Protein AF-A0A3M2KSK2-F1 (afdb_monomer)

Radius of gyration: 17.61 Å; Cα contacts (8 Å, |Δi|>4): 231; chains: 1; bounding box: 41×39×58 Å

Secondary structure (DSSP, 8-state):
-HHHHHHSHHHHHHHHHHHHHHHHHHHHHHHHTT-HHHHHHHHHHHHHHHHHHHHH-TT-HHHHHHHHHHHHHHHHHHHHTT-HHHHHHHHHHHHHHHHHHHHH-TT-HHHHHHHHHHHHHHHHHHHHTT-HHHHHHHHHHHHHHHHHHHHH-TT-THHHHHHHHHHHHHHHHHHTT-

Solvent-accessible surface area (backbone atoms only — not comparable to full-atom values): 8637 Å² total; per-residue (Å²): 102,75,69,53,55,59,66,47,42,60,61,50,35,52,48,26,29,49,46,13,50,52,30,28,54,49,15,56,50,29,45,75,70,67,38,52,70,61,13,50,55,29,17,53,53,9,33,54,25,11,48,56,18,32,77,77,36,78,80,44,43,66,27,28,36,44,28,15,53,19,28,35,51,43,13,54,52,28,45,74,70,66,39,51,73,61,13,47,54,26,26,54,54,13,41,53,26,18,48,58,18,34,76,77,38,78,80,42,45,70,33,33,46,52,33,21,54,36,29,50,54,46,20,53,54,28,47,78,71,67,38,53,70,62,19,52,54,29,41,56,51,20,44,55,29,41,55,52,29,36,73,79,38,73,83,50,78,64,51,59,62,52,45,54,54,44,51,54,53,51,48,61,70,58,59,81,77,122

Mean predicted aligned error: 4.69 Å

Sequence (178 aa):
SYAEALRRAPDYIYAHNNKGNALKSLGDLLAGLSEYEAARRTYEQAIDSCEEALRRAPDYIYAHGNKGNALRRLGDLLAGLSEHQAARSAYEQAIDSFEEALRRAPDYINALYNAALTELKLAGLQLQQGEVSAAGTLLQQAHRRLVQAQRLAPNNQKIPTILEMVEQLLELLGGDAQ

Foldseek 3Di:
DVVVVVVCLVVLLVVLLVQLLVLLVVLVVCVVVVVLVSSLVSLVSSLVSLVVSCVSPVLPLSSLLSNLSSLQSNLVSCVVVVVLVSSLVSLVSSLVSLVSSCVNPVLPLSSLQSSLVSLQSNLVSCVVVVVLVSSLVSLVSSLVSLVSSCVSPVPPPVSVVVNVVSVVSNCVSVVVPD

pLDDT: mean 93.1, std 12.93, range [33.22, 98.94]

Structure (mmCIF, N/CA/C/O backbone):
data_AF-A0A3M2KSK2-F1
#
_entry.id   AF-A0A3M2KSK2-F1
#
loop_
_atom_site.group_PDB
_atom_site.id
_atom_site.type_symbol
_atom_site.label_atom_id
_atom_site.label_alt_id
_atom_site.label_comp_id
_atom_site.label_asym_id
_atom_site.label_entity_id
_atom_site.label_seq_id
_atom_site.pdbx_PDB_ins_code
_atom_site.Cartn_x
_atom_site.Cartn_y
_atom_site.Cartn_z
_atom_site.occupancy
_atom_site.B_iso_or_equiv
_atom_site.auth_seq_id
_atom_site.auth_comp_id
_atom_site.auth_asym_id
_atom_site.auth_atom_id
_atom_site.pdbx_PDB_model_num
ATOM 1 N N . SER A 1 1 ? 17.663 -2.745 -35.040 1.00 54.44 1 SER A N 1
ATOM 2 C CA . SER A 1 1 ? 16.376 -3.005 -35.743 1.00 54.44 1 SER A CA 1
ATOM 3 C C . SER A 1 1 ? 15.189 -2.944 -34.771 1.00 54.44 1 SER A C 1
ATOM 5 O O . SER A 1 1 ? 15.413 -2.932 -33.566 1.00 54.44 1 SER A O 1
ATOM 7 N N . TYR A 1 2 ? 13.934 -2.929 -35.249 1.00 46.91 2 TYR A N 1
ATOM 8 C CA . TYR A 1 2 ? 12.739 -3.034 -34.381 1.00 46.91 2 TYR A CA 1
ATOM 9 C C . TYR A 1 2 ? 12.781 -4.295 -33.491 1.00 46.91 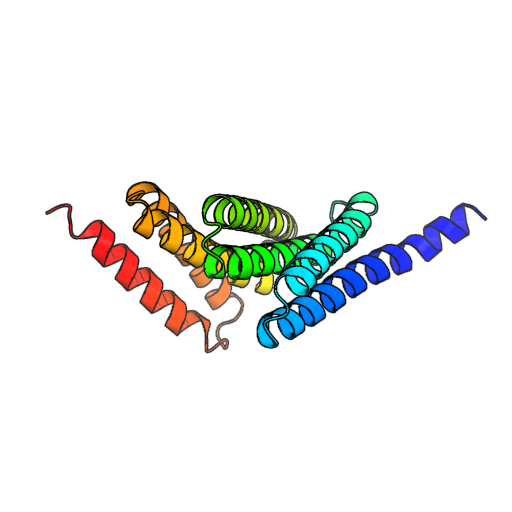2 TYR A C 1
ATOM 11 O O . TYR A 1 2 ? 12.454 -4.241 -32.309 1.00 46.91 2 TYR A O 1
ATOM 19 N N . ALA A 1 3 ? 13.320 -5.398 -34.022 1.00 49.59 3 ALA A N 1
ATOM 20 C CA . ALA A 1 3 ? 13.552 -6.637 -33.280 1.00 49.59 3 ALA A CA 1
ATOM 21 C C . ALA A 1 3 ? 14.627 -6.504 -32.175 1.00 49.59 3 ALA A C 1
ATOM 23 O O . ALA A 1 3 ? 14.504 -7.109 -31.118 1.00 49.59 3 ALA A O 1
ATOM 24 N N . GLU A 1 4 ? 15.654 -5.676 -32.371 1.00 52.75 4 GLU A N 1
ATOM 25 C CA . GLU A 1 4 ? 16.664 -5.345 -31.346 1.00 52.75 4 GLU A CA 1
ATOM 26 C C . GLU A 1 4 ? 16.115 -4.428 -30.244 1.00 52.75 4 GLU A C 1
ATOM 28 O O . GLU A 1 4 ? 16.470 -4.586 -29.078 1.00 52.75 4 GLU A O 1
ATOM 33 N N . ALA A 1 5 ? 15.215 -3.500 -30.592 1.00 54.41 5 ALA A N 1
ATOM 34 C CA . ALA A 1 5 ? 14.515 -2.655 -29.625 1.00 54.41 5 ALA A CA 1
ATOM 35 C C . ALA A 1 5 ? 13.559 -3.479 -28.741 1.00 54.41 5 ALA A C 1
ATOM 37 O O . ALA A 1 5 ? 13.520 -3.278 -27.530 1.00 54.41 5 ALA A O 1
ATOM 38 N N . LEU A 1 6 ? 12.868 -4.468 -29.322 1.00 50.88 6 LEU A N 1
ATOM 39 C CA . LEU A 1 6 ? 12.086 -5.477 -28.592 1.00 50.88 6 LEU A CA 1
ATOM 40 C C . LEU A 1 6 ? 12.959 -6.384 -27.713 1.00 50.88 6 LEU A C 1
ATOM 42 O O . LEU A 1 6 ? 12.529 -6.798 -26.645 1.00 50.88 6 LEU A O 1
ATOM 46 N N . ARG A 1 7 ? 14.206 -6.653 -28.114 1.00 51.94 7 ARG A N 1
ATOM 47 C CA . ARG A 1 7 ? 15.153 -7.469 -27.339 1.00 51.94 7 ARG A CA 1
ATOM 48 C C . ARG A 1 7 ? 15.800 -6.713 -26.167 1.00 51.94 7 ARG A C 1
ATOM 50 O O . ARG A 1 7 ? 16.186 -7.355 -25.200 1.00 51.94 7 ARG A O 1
ATOM 57 N N . ARG A 1 8 ? 15.862 -5.373 -26.223 1.00 56.56 8 ARG A N 1
ATOM 58 C CA . ARG A 1 8 ? 16.178 -4.469 -25.089 1.00 56.56 8 ARG A CA 1
ATOM 59 C C . ARG A 1 8 ? 14.955 -4.103 -24.233 1.00 56.56 8 ARG A C 1
ATOM 61 O O . ARG A 1 8 ? 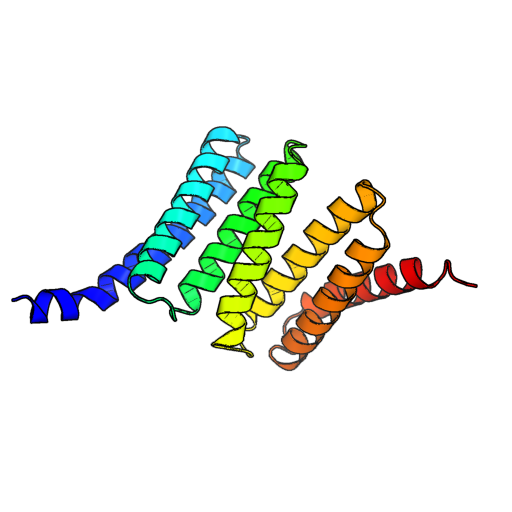15.105 -3.497 -23.176 1.00 56.56 8 ARG A O 1
ATOM 68 N N . ALA A 1 9 ? 13.743 -4.448 -24.669 1.00 55.22 9 ALA A N 1
ATOM 69 C CA . ALA A 1 9 ? 12.513 -4.178 -23.923 1.00 55.22 9 ALA A CA 1
ATOM 70 C C . ALA A 1 9 ? 12.448 -4.844 -22.529 1.00 55.22 9 ALA A C 1
ATOM 72 O O . ALA A 1 9 ? 11.901 -4.205 -21.629 1.00 55.22 9 ALA A O 1
ATOM 73 N N . PRO A 1 10 ? 13.027 -6.044 -22.293 1.00 58.56 10 PRO A N 1
ATOM 74 C CA . PRO A 1 10 ? 13.132 -6.609 -20.949 1.00 58.56 10 PRO A CA 1
ATOM 75 C C . PRO A 1 10 ? 13.917 -5.688 -20.011 1.00 58.56 10 PRO A C 1
ATOM 77 O O . PRO A 1 10 ? 13.411 -5.334 -1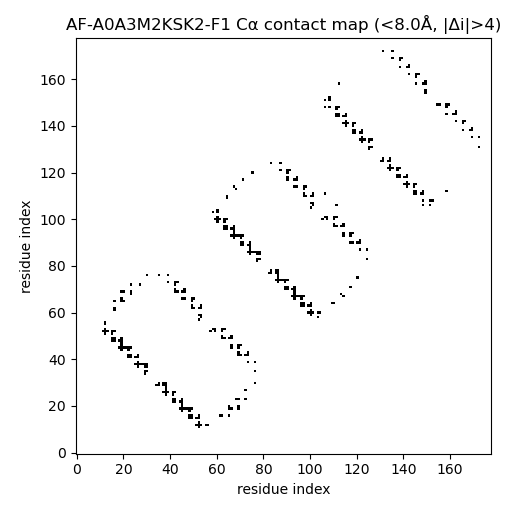8.949 1.00 58.56 10 PRO A O 1
ATOM 80 N N . ASP A 1 11 ? 15.086 -5.195 -20.442 1.00 69.00 11 ASP A N 1
ATOM 81 C CA . ASP A 1 11 ? 15.926 -4.277 -19.655 1.00 69.00 11 ASP A CA 1
ATOM 82 C C . ASP A 1 11 ? 15.174 -2.998 -19.272 1.00 69.00 11 ASP A C 1
ATOM 84 O O . ASP A 1 11 ? 15.361 -2.462 -18.181 1.00 69.00 11 ASP A O 1
ATOM 88 N N . TYR A 1 12 ? 14.274 -2.532 -20.139 1.00 78.12 12 TYR A N 1
ATOM 89 C CA . TYR A 1 12 ? 13.461 -1.344 -19.895 1.00 78.12 12 TYR A CA 1
ATOM 90 C C . TYR A 1 12 ? 12.356 -1.572 -18.849 1.00 78.12 12 TYR A C 1
ATOM 92 O O . TYR A 1 12 ? 12.125 -0.703 -18.007 1.00 78.12 12 TYR A O 1
ATOM 100 N N . ILE A 1 13 ? 11.713 -2.748 -18.848 1.00 87.06 13 ILE A N 1
ATOM 101 C CA . ILE A 1 13 ? 10.737 -3.142 -17.814 1.00 87.06 13 ILE A CA 1
ATOM 102 C C . ILE A 1 13 ? 11.433 -3.227 -16.450 1.00 87.06 13 ILE A C 1
ATOM 104 O O . ILE A 1 13 ? 10.958 -2.648 -15.469 1.00 87.06 13 ILE A O 1
ATOM 108 N N . TYR A 1 14 ? 12.588 -3.902 -16.392 1.00 88.31 14 TYR A N 1
ATOM 109 C CA . TYR A 1 14 ? 13.374 -4.016 -15.163 1.00 88.31 14 TYR A CA 1
ATOM 110 C C . TYR A 1 14 ? 13.870 -2.651 -14.678 1.00 88.31 14 TYR A C 1
ATOM 112 O O . TYR A 1 14 ? 13.788 -2.371 -13.484 1.00 88.31 14 TYR A O 1
ATOM 120 N N . ALA A 1 15 ? 14.331 -1.782 -15.583 1.00 89.00 15 ALA A N 1
ATOM 121 C CA . ALA A 1 15 ? 14.799 -0.442 -15.241 1.00 89.00 15 ALA A CA 1
ATOM 122 C C . ALA A 1 15 ? 13.696 0.407 -14.599 1.00 89.00 15 ALA A C 1
ATOM 124 O O . ALA A 1 15 ? 13.925 1.003 -13.549 1.00 89.00 15 ALA A O 1
ATOM 125 N N . HIS A 1 16 ? 12.495 0.422 -15.180 1.00 91.12 16 HIS A N 1
ATOM 126 C CA . HIS A 1 16 ? 11.355 1.161 -14.631 1.00 91.12 16 HIS A CA 1
ATOM 127 C C . HIS A 1 16 ? 10.881 0.610 -13.289 1.00 91.12 16 HIS A C 1
ATOM 129 O O . HIS A 1 16 ? 10.678 1.371 -12.345 1.00 91.12 16 HIS A O 1
ATOM 135 N N . ASN A 1 17 ? 10.804 -0.713 -13.155 1.00 92.19 17 ASN A N 1
ATOM 136 C CA . ASN A 1 17 ? 10.483 -1.354 -11.883 1.00 92.19 17 ASN A CA 1
ATOM 137 C C . ASN A 1 17 ? 11.524 -1.044 -10.790 1.00 92.19 17 ASN A C 1
ATOM 139 O O . ASN A 1 17 ? 11.172 -0.721 -9.655 1.00 92.19 17 ASN A O 1
ATOM 143 N N . ASN A 1 18 ? 12.812 -1.113 -11.131 1.00 93.81 18 ASN A N 1
ATOM 144 C CA . ASN A 1 18 ? 13.899 -0.823 -10.197 1.00 93.81 18 ASN A CA 1
ATOM 145 C C . ASN A 1 18 ? 13.934 0.662 -9.826 1.00 93.81 18 ASN A C 1
ATOM 147 O O . ASN A 1 18 ? 14.135 0.992 -8.658 1.00 93.81 18 ASN A O 1
ATOM 151 N N . LYS A 1 19 ? 13.669 1.550 -10.791 1.00 94.81 19 LYS A N 1
ATOM 152 C CA . LYS A 1 19 ? 13.484 2.984 -10.558 1.00 94.81 19 LYS A CA 1
ATOM 153 C C . LYS A 1 19 ? 12.321 3.233 -9.600 1.00 94.81 19 LYS A C 1
ATOM 155 O O . LYS A 1 19 ? 12.498 3.979 -8.645 1.00 94.81 19 LYS A O 1
ATOM 160 N N . GLY A 1 20 ? 11.180 2.572 -9.798 1.00 96.12 20 GLY A N 1
ATOM 161 C CA . GLY A 1 20 ? 10.035 2.649 -8.889 1.00 96.12 20 GLY A CA 1
ATOM 162 C C . GLY A 1 20 ? 10.404 2.261 -7.456 1.00 96.12 20 GLY A C 1
ATOM 163 O O . GLY A 1 20 ? 10.151 3.015 -6.519 1.00 96.12 20 GLY A O 1
ATOM 164 N N . ASN A 1 21 ? 11.096 1.135 -7.269 1.00 96.50 21 ASN A N 1
ATOM 165 C CA . ASN A 1 21 ? 11.535 0.710 -5.937 1.00 96.50 21 ASN A CA 1
ATOM 166 C C . ASN A 1 21 ? 12.551 1.682 -5.300 1.00 96.50 21 ASN A C 1
ATOM 168 O O . ASN A 1 21 ? 12.465 1.968 -4.104 1.00 96.50 21 ASN A O 1
ATOM 172 N N . ALA A 1 22 ? 13.494 2.211 -6.086 1.00 97.69 22 ALA A N 1
ATOM 173 C CA . ALA A 1 22 ? 14.468 3.197 -5.619 1.00 97.69 22 ALA A CA 1
ATOM 174 C C . ALA A 1 22 ? 13.796 4.514 -5.205 1.00 97.69 22 ALA A C 1
ATOM 176 O O . ALA A 1 22 ? 14.086 5.033 -4.128 1.00 97.69 22 ALA 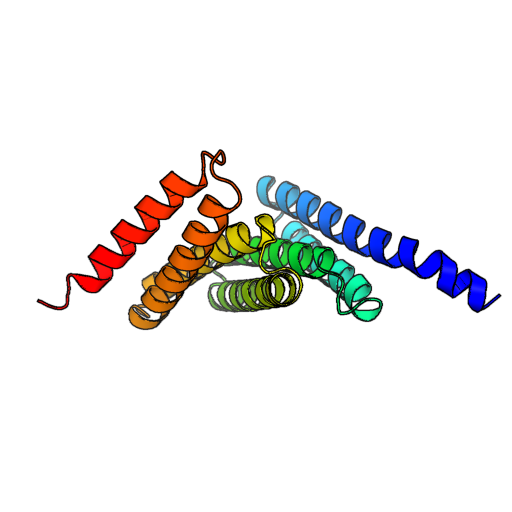A O 1
ATOM 177 N N . LEU A 1 23 ? 12.854 5.012 -6.012 1.00 98.44 23 LEU A N 1
ATOM 178 C CA . LEU A 1 23 ? 12.061 6.199 -5.701 1.00 98.44 23 LEU A CA 1
ATOM 179 C C . LEU A 1 23 ? 11.228 5.993 -4.438 1.00 98.44 23 LEU A C 1
ATOM 181 O O . LEU A 1 23 ? 11.262 6.839 -3.557 1.00 98.44 23 LEU A O 1
ATOM 185 N N . LYS A 1 24 ? 10.569 4.842 -4.272 1.00 98.50 24 LYS A N 1
ATOM 186 C CA . LYS A 1 24 ? 9.850 4.531 -3.027 1.00 98.50 24 LYS A CA 1
ATOM 187 C C . LYS A 1 24 ? 10.777 4.616 -1.811 1.00 98.50 24 LYS A C 1
ATOM 189 O O . LYS A 1 24 ? 10.404 5.211 -0.809 1.00 98.50 24 LYS A O 1
ATOM 194 N N . SER A 1 25 ? 11.992 4.070 -1.892 1.00 98.56 25 SER A N 1
ATOM 195 C CA . SER A 1 25 ? 12.966 4.164 -0.791 1.00 98.56 25 SER A CA 1
ATOM 196 C C . SER A 1 25 ? 13.457 5.599 -0.544 1.00 98.56 25 SER A C 1
ATOM 198 O O . SER A 1 25 ? 13.702 5.969 0.601 1.00 98.56 25 SER A O 1
ATOM 200 N N . LEU A 1 26 ? 13.581 6.421 -1.590 1.00 98.62 26 LEU A N 1
ATOM 201 C CA . LEU A 1 26 ? 13.869 7.851 -1.448 1.00 98.62 26 LEU A CA 1
ATOM 202 C C . LEU A 1 26 ? 12.695 8.597 -0.795 1.00 98.62 26 LEU A C 1
ATOM 204 O O . LEU A 1 26 ? 12.919 9.438 0.068 1.00 98.62 26 LEU A O 1
ATOM 208 N N . GLY A 1 27 ? 11.456 8.258 -1.153 1.00 98.56 27 GLY A N 1
ATOM 209 C CA . GLY A 1 27 ? 10.252 8.777 -0.508 1.00 98.56 27 GLY A CA 1
ATOM 210 C C . GLY A 1 27 ? 10.200 8.427 0.981 1.00 98.56 27 GLY A C 1
ATOM 211 O O . GLY A 1 27 ? 9.932 9.310 1.792 1.00 98.56 27 GLY A O 1
ATOM 212 N N . ASP A 1 28 ? 10.547 7.184 1.346 1.00 98.56 28 ASP A N 1
ATOM 213 C CA . ASP A 1 28 ? 10.654 6.741 2.747 1.00 98.56 28 ASP A CA 1
ATOM 214 C C . ASP A 1 28 ? 11.667 7.616 3.519 1.00 98.56 28 ASP A C 1
ATOM 216 O O . ASP A 1 28 ? 11.390 8.057 4.637 1.00 98.56 28 ASP A O 1
ATOM 220 N N . LEU A 1 29 ? 12.825 7.911 2.911 1.00 98.69 29 LEU A N 1
ATOM 221 C CA . LEU A 1 29 ? 13.852 8.777 3.499 1.00 98.69 29 LEU A CA 1
ATOM 222 C C . LEU A 1 29 ? 13.361 10.222 3.666 1.00 98.69 29 LEU A C 1
ATOM 224 O O . LEU A 1 29 ? 13.517 10.796 4.741 1.00 98.69 29 LEU A O 1
ATOM 228 N N . LEU A 1 30 ? 12.758 10.802 2.626 1.00 98.75 30 LEU A N 1
ATOM 229 C CA . LEU A 1 30 ? 12.234 12.172 2.654 1.00 98.75 30 LEU A CA 1
ATOM 230 C C . LEU A 1 30 ? 11.129 12.327 3.704 1.00 98.75 30 LEU A C 1
ATOM 232 O O . LEU A 1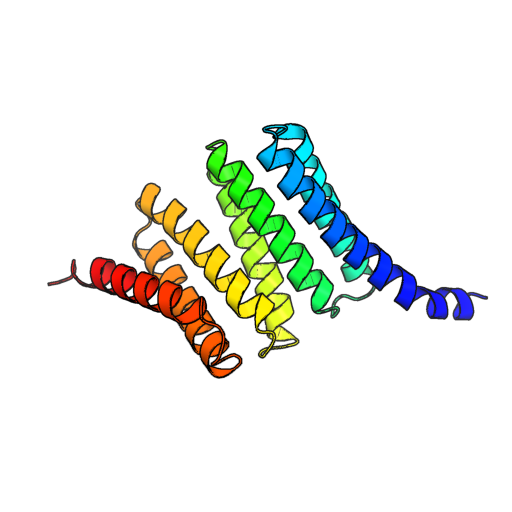 30 ? 11.133 13.298 4.456 1.00 98.75 30 LEU A O 1
ATOM 236 N N . ALA A 1 31 ? 10.232 11.344 3.820 1.00 98.19 31 ALA A N 1
ATOM 237 C CA . ALA A 1 31 ? 9.210 11.328 4.861 1.00 98.19 31 ALA A CA 1
ATOM 238 C C . ALA A 1 31 ? 9.837 11.297 6.264 1.00 98.19 31 ALA A C 1
ATOM 240 O O . ALA A 1 31 ? 9.407 12.039 7.143 1.00 98.19 31 ALA A O 1
ATOM 241 N N . GLY A 1 32 ? 10.893 10.498 6.466 1.00 98.25 32 GLY A N 1
ATOM 242 C CA . GLY A 1 32 ? 11.650 10.467 7.722 1.00 98.25 32 GLY A CA 1
ATOM 243 C C . GLY A 1 32 ? 12.362 11.785 8.055 1.00 98.25 32 GLY A C 1
ATOM 244 O O . GLY A 1 32 ? 12.543 12.104 9.227 1.00 98.25 32 GLY A O 1
ATOM 245 N N . LEU A 1 33 ? 12.718 12.575 7.039 1.00 98.44 33 LEU A N 1
ATOM 246 C CA . LEU A 1 33 ? 13.282 13.922 7.180 1.00 98.44 33 LEU A CA 1
ATOM 247 C C . LEU A 1 33 ? 12.215 15.019 7.325 1.00 98.44 33 LEU A C 1
ATOM 249 O O . LEU A 1 33 ? 12.561 16.193 7.392 1.00 98.44 33 LEU A O 1
ATOM 253 N N . SER A 1 34 ? 10.931 14.657 7.402 1.00 98.06 34 SER A N 1
ATOM 254 C CA . SER A 1 34 ? 9.796 15.595 7.416 1.00 98.06 34 SER A CA 1
ATOM 255 C C . SER A 1 34 ? 9.644 16.449 6.147 1.00 98.06 34 SER A C 1
ATOM 257 O O . SER A 1 34 ? 8.909 17.433 6.138 1.00 98.06 34 SER A O 1
ATOM 259 N N . GLU A 1 35 ? 10.273 16.045 5.041 1.00 98.50 35 GLU A N 1
ATOM 260 C CA . GLU A 1 35 ? 10.155 16.677 3.722 1.00 98.50 35 GLU A CA 1
ATOM 261 C C . GLU A 1 35 ? 8.905 16.148 2.998 1.00 98.50 35 GLU A C 1
ATOM 263 O O . GLU A 1 35 ? 8.981 15.480 1.963 1.00 98.50 35 GLU A O 1
ATOM 268 N N . TYR A 1 36 ? 7.726 16.373 3.585 1.00 98.31 36 TYR A N 1
ATOM 269 C CA . TYR A 1 36 ? 6.501 15.650 3.226 1.00 98.31 36 TYR A CA 1
ATOM 270 C C . TYR A 1 36 ? 6.020 15.894 1.791 1.00 98.31 36 TYR A C 1
ATOM 272 O O . TYR A 1 36 ? 5.610 14.948 1.118 1.00 98.31 36 TYR A O 1
ATOM 280 N N . GLU A 1 37 ? 6.111 17.124 1.280 1.00 98.31 37 GLU A N 1
ATOM 281 C CA . GLU A 1 37 ? 5.749 17.407 -0.116 1.00 98.31 37 GLU A CA 1
ATOM 282 C C . GLU A 1 37 ? 6.685 16.699 -1.102 1.00 98.31 37 GLU A C 1
ATOM 284 O O . GLU A 1 37 ? 6.240 16.146 -2.112 1.00 98.31 37 GLU A O 1
ATOM 289 N N . ALA A 1 38 ? 7.988 16.691 -0.805 1.00 98.50 38 ALA A N 1
ATOM 290 C CA . ALA A 1 38 ? 8.974 15.994 -1.617 1.00 98.50 38 ALA A CA 1
ATOM 291 C C . ALA A 1 38 ? 8.751 14.477 -1.555 1.00 98.50 38 ALA A C 1
ATOM 293 O O . ALA A 1 38 ? 8.794 13.809 -2.589 1.00 98.50 38 ALA A O 1
ATOM 294 N N . ALA A 1 39 ? 8.449 13.938 -0.371 1.00 98.75 39 ALA A N 1
ATOM 295 C CA . ALA A 1 39 ? 8.122 12.531 -0.180 1.00 98.75 39 ALA A CA 1
ATOM 296 C C . ALA A 1 39 ? 6.888 12.124 -0.998 1.00 98.75 39 ALA A C 1
ATOM 298 O O . ALA A 1 39 ? 6.956 11.157 -1.755 1.00 98.75 39 ALA A O 1
ATOM 299 N N . ARG A 1 40 ? 5.800 12.906 -0.924 1.00 98.75 40 ARG A N 1
ATOM 300 C CA . ARG A 1 40 ? 4.569 12.693 -1.701 1.00 98.75 40 ARG A CA 1
ATOM 301 C C . ARG A 1 40 ? 4.856 12.612 -3.199 1.00 98.75 40 ARG A C 1
ATOM 303 O O . ARG A 1 40 ? 4.556 11.592 -3.815 1.00 98.75 40 ARG A O 1
ATOM 310 N N . ARG A 1 41 ? 5.521 13.632 -3.757 1.00 98.75 41 ARG A N 1
ATOM 311 C CA . ARG A 1 41 ? 5.904 13.661 -5.182 1.00 98.75 41 ARG A CA 1
ATOM 312 C C . ARG A 1 41 ? 6.786 12.472 -5.561 1.00 98.75 41 ARG A C 1
ATOM 314 O O . ARG A 1 41 ? 6.654 11.915 -6.645 1.00 98.75 41 ARG A O 1
ATOM 321 N N . THR A 1 42 ? 7.684 12.063 -4.669 1.00 98.69 42 THR A N 1
ATOM 322 C CA . THR A 1 42 ? 8.592 10.939 -4.925 1.00 98.69 42 THR A CA 1
ATOM 323 C C . THR A 1 42 ? 7.846 9.600 -4.940 1.00 98.69 42 THR A C 1
ATOM 325 O O . THR A 1 42 ? 8.142 8.747 -5.779 1.00 98.69 42 THR A O 1
ATOM 328 N N . TYR A 1 43 ? 6.847 9.406 -4.072 1.00 98.88 43 TYR A N 1
ATOM 329 C CA . TYR A 1 43 ? 5.979 8.228 -4.138 1.00 98.88 43 TYR A CA 1
ATOM 330 C C . TYR A 1 43 ? 5.122 8.211 -5.408 1.00 98.88 43 TYR A C 1
ATOM 332 O O . TYR A 1 43 ? 5.019 7.164 -6.041 1.00 98.88 43 TYR A O 1
ATOM 340 N N . GLU A 1 44 ? 4.572 9.352 -5.827 1.00 98.81 44 GLU A N 1
ATOM 341 C CA . GLU A 1 44 ? 3.834 9.479 -7.095 1.00 98.81 44 GLU A CA 1
ATOM 342 C C . GLU A 1 44 ? 4.724 9.087 -8.292 1.00 98.81 44 GLU A C 1
ATOM 344 O O . GLU A 1 44 ? 4.358 8.228 -9.090 1.00 98.81 44 GLU A O 1
ATOM 349 N N . GLN A 1 45 ? 5.971 9.569 -8.343 1.00 98.69 45 GLN A N 1
ATOM 350 C CA . GLN A 1 45 ? 6.939 9.161 -9.372 1.00 98.69 45 GLN A CA 1
ATOM 351 C C . GLN A 1 45 ? 7.299 7.664 -9.320 1.00 98.69 45 GLN A C 1
ATOM 353 O O . GLN A 1 45 ? 7.609 7.051 -10.352 1.00 98.69 45 GLN A O 1
ATOM 358 N N . ALA A 1 46 ? 7.313 7.063 -8.124 1.00 98.69 46 ALA A N 1
ATOM 359 C CA . ALA A 1 46 ? 7.532 5.629 -7.961 1.00 98.69 46 ALA A CA 1
ATOM 360 C C . ALA A 1 46 ? 6.379 4.820 -8.572 1.00 98.69 46 ALA A C 1
ATOM 362 O O . ALA A 1 46 ? 6.627 3.819 -9.252 1.00 98.69 46 ALA A O 1
ATOM 363 N N . ILE A 1 47 ? 5.142 5.283 -8.365 1.00 98.75 47 ILE A N 1
ATOM 364 C CA . ILE A 1 47 ? 3.923 4.709 -8.941 1.00 98.75 47 ILE A CA 1
ATOM 365 C C . ILE A 1 47 ? 3.976 4.815 -10.466 1.00 98.75 47 ILE A C 1
ATOM 367 O O . ILE A 1 47 ? 3.902 3.781 -11.129 1.00 98.75 47 ILE A O 1
ATOM 371 N N . ASP A 1 48 ? 4.240 6.004 -11.015 1.00 98.44 48 ASP A N 1
ATOM 372 C CA . ASP A 1 48 ? 4.354 6.232 -12.464 1.00 98.44 48 ASP A CA 1
ATOM 373 C C . ASP A 1 48 ? 5.393 5.313 -13.119 1.00 98.44 48 ASP A C 1
ATOM 375 O O . ASP A 1 48 ? 5.174 4.756 -14.197 1.00 98.44 48 ASP A O 1
ATOM 379 N N . SER A 1 49 ? 6.534 5.112 -12.451 1.00 97.50 49 SER A N 1
ATOM 380 C CA . SER A 1 49 ? 7.588 4.222 -12.946 1.00 97.50 49 SER A CA 1
ATOM 381 C C . SER A 1 49 ? 7.128 2.759 -12.961 1.00 97.50 49 SER A C 1
ATOM 383 O O . SER A 1 49 ? 7.400 2.034 -13.916 1.00 97.50 49 SER A O 1
ATOM 385 N N . CYS A 1 50 ? 6.389 2.307 -11.943 1.00 97.62 50 CYS A N 1
ATOM 386 C CA . CYS A 1 50 ? 5.810 0.961 -11.956 1.00 97.62 50 CYS A CA 1
ATOM 387 C C . CYS A 1 50 ? 4.733 0.823 -13.043 1.00 97.62 50 CYS A C 1
ATOM 389 O O . CYS A 1 50 ? 4.661 -0.210 -13.705 1.00 97.62 50 CYS A O 1
ATOM 391 N N . GLU A 1 51 ? 3.934 1.861 -13.282 1.00 97.81 51 GLU A N 1
ATOM 392 C CA . GLU A 1 51 ? 2.935 1.865 -14.350 1.00 97.81 51 GLU A CA 1
ATOM 393 C C . GLU A 1 51 ? 3.545 1.838 -15.749 1.00 97.81 51 GLU A C 1
ATOM 395 O O . GLU A 1 51 ? 3.015 1.151 -16.617 1.00 97.81 51 GLU A O 1
ATOM 400 N N . GLU A 1 52 ? 4.675 2.510 -15.983 1.00 95.94 52 GLU A N 1
ATOM 401 C CA . GLU A 1 52 ? 5.425 2.360 -17.235 1.00 95.94 52 GLU A CA 1
ATOM 402 C C . GLU A 1 52 ? 5.888 0.913 -17.447 1.00 95.94 52 GLU A C 1
ATOM 404 O O . GLU A 1 52 ? 5.759 0.374 -18.549 1.00 95.94 52 GLU A O 1
ATOM 409 N N . ALA A 1 53 ? 6.375 0.248 -16.393 1.00 94.56 53 ALA A N 1
ATOM 410 C CA . ALA A 1 53 ? 6.727 -1.169 -16.471 1.00 94.56 53 ALA A CA 1
ATOM 411 C C . ALA A 1 53 ? 5.499 -2.031 -16.824 1.00 94.56 53 ALA A C 1
ATOM 413 O O . ALA A 1 53 ? 5.580 -2.879 -17.715 1.00 94.56 53 ALA A O 1
ATOM 414 N N . LEU A 1 54 ? 4.350 -1.768 -16.194 1.00 95.44 54 LEU A N 1
ATOM 415 C CA . LEU A 1 54 ? 3.098 -2.499 -16.422 1.00 95.44 54 LEU A CA 1
ATOM 416 C C . LEU A 1 54 ? 2.456 -2.204 -17.785 1.00 95.44 54 LEU A C 1
ATOM 418 O O . LEU A 1 54 ? 1.890 -3.106 -18.391 1.00 95.44 54 LEU A O 1
ATOM 422 N N . ARG A 1 55 ? 2.597 -0.991 -18.333 1.00 95.06 55 ARG A N 1
ATOM 423 C CA . ARG A 1 55 ? 2.167 -0.666 -19.707 1.00 95.06 55 ARG A CA 1
ATOM 424 C C . ARG A 1 55 ? 2.858 -1.550 -20.745 1.00 95.06 55 ARG A C 1
ATOM 426 O O . ARG A 1 55 ? 2.285 -1.832 -21.793 1.00 95.06 55 ARG A O 1
ATOM 433 N N . ARG A 1 56 ? 4.101 -1.960 -20.478 1.00 91.19 56 ARG A N 1
ATOM 434 C CA . ARG A 1 56 ? 4.899 -2.810 -21.377 1.00 91.19 56 ARG A CA 1
ATOM 435 C C . ARG A 1 56 ? 4.752 -4.293 -21.074 1.00 91.19 56 ARG A C 1
ATOM 437 O O . ARG A 1 56 ? 4.766 -5.096 -22.001 1.00 91.19 56 ARG A O 1
ATOM 444 N N . ALA A 1 57 ? 4.616 -4.642 -19.801 1.00 92.81 57 ALA A N 1
ATOM 445 C CA . ALA A 1 57 ? 4.394 -6.002 -19.341 1.00 92.81 57 ALA A CA 1
ATOM 446 C C . ALA A 1 57 ? 3.287 -6.016 -18.273 1.00 92.81 57 ALA A C 1
ATOM 448 O O . ALA A 1 57 ? 3.591 -5.994 -17.078 1.00 92.81 57 ALA A O 1
ATOM 449 N N . PRO A 1 58 ? 2.007 -6.081 -18.691 1.00 94.62 58 PRO A N 1
ATOM 450 C CA . PRO A 1 58 ? 0.862 -6.048 -17.775 1.00 94.62 58 PRO A CA 1
ATOM 451 C C . PRO A 1 58 ? 0.865 -7.175 -16.742 1.00 94.62 58 PRO A C 1
ATOM 453 O O . PRO A 1 58 ? 0.292 -7.034 -15.662 1.00 94.62 58 PRO A O 1
ATOM 456 N N . ASP A 1 59 ? 1.548 -8.279 -17.054 1.00 93.75 59 ASP A N 1
ATOM 457 C CA . ASP A 1 59 ? 1.650 -9.450 -16.188 1.00 93.75 59 ASP A CA 1
ATOM 458 C C . ASP A 1 59 ? 2.917 -9.489 -15.330 1.00 93.75 59 ASP A C 1
ATOM 460 O O . ASP A 1 59 ? 3.211 -10.495 -14.682 1.00 93.75 59 ASP A O 1
ATOM 464 N N . TYR A 1 60 ? 3.679 -8.395 -15.287 1.00 95.44 60 TYR A N 1
ATOM 465 C CA . TYR A 1 60 ? 4.911 -8.347 -14.518 1.00 95.44 60 TYR A CA 1
ATOM 466 C C . TYR A 1 60 ? 4.642 -8.218 -13.009 1.00 95.44 60 TYR A C 1
ATOM 468 O O . TYR A 1 60 ? 4.475 -7.128 -12.461 1.00 95.44 60 TYR A O 1
ATOM 476 N N . ILE A 1 61 ? 4.639 -9.371 -12.333 1.00 96.56 61 ILE A N 1
ATOM 477 C CA . ILE A 1 61 ? 4.310 -9.553 -10.906 1.00 96.56 61 ILE A CA 1
ATOM 478 C C . ILE A 1 61 ? 5.048 -8.564 -9.990 1.00 96.56 61 ILE A C 1
ATOM 480 O O . ILE A 1 61 ? 4.448 -7.979 -9.087 1.00 96.56 61 ILE A O 1
ATOM 484 N N . TYR A 1 62 ? 6.348 -8.345 -10.216 1.00 96.31 62 TYR A N 1
ATOM 485 C CA . TYR A 1 62 ? 7.148 -7.475 -9.352 1.00 96.31 62 TYR A CA 1
ATOM 486 C C . TYR A 1 62 ? 6.762 -5.997 -9.467 1.00 96.31 62 TYR A C 1
ATOM 488 O O . TYR A 1 62 ? 6.809 -5.299 -8.456 1.00 96.31 62 TYR A O 1
ATOM 496 N N . ALA A 1 63 ? 6.333 -5.528 -10.645 1.00 96.88 63 ALA A N 1
ATOM 497 C CA . ALA A 1 63 ? 5.880 -4.147 -10.805 1.00 96.88 63 ALA A CA 1
ATOM 498 C C . ALA A 1 63 ? 4.535 -3.904 -10.115 1.00 96.88 63 ALA A C 1
ATOM 500 O O . ALA A 1 63 ? 4.377 -2.869 -9.475 1.00 96.88 63 ALA A O 1
ATOM 501 N N . HIS A 1 64 ? 3.615 -4.874 -10.143 1.00 98.44 64 HIS A N 1
ATOM 502 C CA . HIS A 1 64 ? 2.386 -4.828 -9.339 1.00 98.44 64 HIS A CA 1
ATOM 503 C C . HIS A 1 64 ? 2.694 -4.749 -7.837 1.00 98.44 64 HIS A C 1
ATOM 505 O O . HIS A 1 64 ? 2.213 -3.854 -7.144 1.00 98.44 64 HIS A O 1
ATOM 511 N N . GLY A 1 65 ? 3.586 -5.613 -7.337 1.00 98.00 65 GLY A N 1
ATOM 512 C CA . GLY A 1 65 ? 4.003 -5.583 -5.930 1.00 98.00 65 GLY A CA 1
ATOM 513 C C . GLY A 1 65 ? 4.722 -4.287 -5.525 1.00 98.00 65 GLY A C 1
ATOM 514 O O . GLY A 1 65 ? 4.495 -3.761 -4.436 1.00 98.00 65 GLY A O 1
ATOM 515 N N . ASN A 1 66 ? 5.575 -3.737 -6.393 1.00 98.31 66 ASN A N 1
ATOM 516 C CA . ASN A 1 66 ? 6.270 -2.476 -6.132 1.00 98.31 66 ASN A CA 1
ATOM 517 C C . ASN A 1 66 ? 5.331 -1.265 -6.207 1.00 98.31 66 ASN A C 1
ATOM 519 O O . ASN A 1 66 ? 5.444 -0.380 -5.357 1.00 98.31 66 ASN A O 1
ATOM 523 N N . LYS A 1 67 ? 4.367 -1.2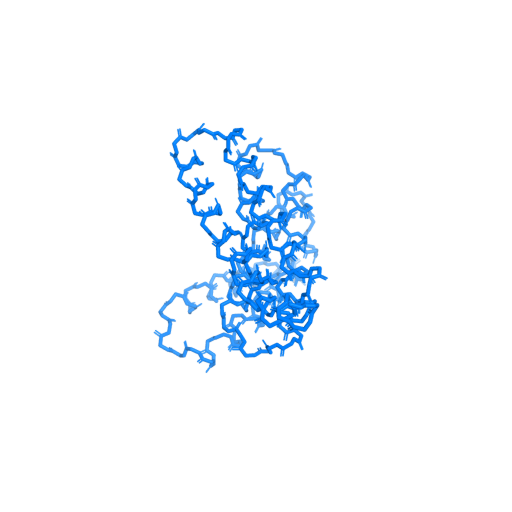65 -7.138 1.00 98.81 67 LYS A N 1
ATOM 524 C CA . LYS A 1 67 ? 3.290 -0.268 -7.199 1.00 98.81 67 LYS A CA 1
ATOM 525 C C . LYS A 1 67 ? 2.477 -0.277 -5.904 1.00 98.81 67 LYS A C 1
ATOM 527 O O . LYS A 1 67 ? 2.326 0.771 -5.282 1.00 98.81 67 LYS A O 1
ATOM 532 N N . GLY A 1 68 ? 2.049 -1.457 -5.446 1.00 98.81 68 GLY A N 1
ATOM 533 C CA . GLY A 1 68 ? 1.325 -1.614 -4.180 1.00 98.81 68 GLY A CA 1
ATOM 534 C C . GLY A 1 68 ? 2.119 -1.103 -2.976 1.00 98.81 68 GLY A C 1
ATOM 535 O O . GLY A 1 68 ? 1.587 -0.392 -2.127 1.00 98.81 68 GLY A O 1
ATOM 536 N N . ASN A 1 69 ? 3.426 -1.378 -2.925 1.00 98.81 69 ASN A N 1
ATOM 537 C CA . ASN A 1 69 ? 4.293 -0.853 -1.868 1.00 98.81 69 ASN A CA 1
ATOM 538 C C . ASN A 1 69 ? 4.400 0.678 -1.889 1.00 98.81 69 ASN A C 1
ATOM 540 O O . ASN A 1 69 ? 4.337 1.296 -0.827 1.00 98.81 69 ASN A O 1
ATOM 544 N N . ALA A 1 70 ? 4.563 1.290 -3.066 1.00 98.81 70 ALA A N 1
ATOM 545 C CA . ALA A 1 70 ? 4.629 2.744 -3.205 1.00 98.81 70 ALA A CA 1
ATOM 546 C C . ALA A 1 70 ? 3.303 3.417 -2.811 1.00 98.81 70 ALA A C 1
ATOM 548 O O . ALA A 1 70 ? 3.312 4.373 -2.038 1.00 98.81 70 ALA A O 1
ATOM 549 N N . LEU A 1 71 ? 2.169 2.867 -3.253 1.00 98.94 71 LEU A N 1
ATOM 550 C CA . LEU A 1 71 ? 0.831 3.334 -2.880 1.00 98.94 71 LEU A CA 1
ATOM 551 C C . LEU A 1 71 ? 0.569 3.206 -1.376 1.00 98.94 71 LEU A C 1
ATOM 553 O O . LEU A 1 71 ? 0.084 4.150 -0.761 1.00 98.94 71 LEU A O 1
ATOM 557 N N . ARG A 1 72 ? 0.955 2.086 -0.749 1.00 98.88 72 ARG A N 1
ATOM 558 C CA . ARG A 1 72 ? 0.830 1.914 0.707 1.00 98.88 72 ARG A CA 1
ATOM 559 C C . ARG A 1 72 ? 1.638 2.970 1.463 1.00 98.88 72 ARG A C 1
ATOM 561 O O . ARG A 1 72 ? 1.156 3.503 2.455 1.00 98.88 72 ARG A O 1
ATOM 568 N N . ARG A 1 73 ? 2.851 3.293 1.002 1.00 98.81 73 ARG A N 1
ATOM 569 C CA . ARG A 1 73 ? 3.683 4.345 1.611 1.00 98.81 73 ARG A CA 1
ATOM 570 C C . ARG A 1 73 ? 3.118 5.745 1.419 1.00 98.81 73 ARG A C 1
ATOM 572 O O . ARG A 1 73 ? 3.152 6.538 2.356 1.00 98.81 73 ARG A O 1
ATOM 579 N N . LEU A 1 74 ? 2.555 6.024 0.248 1.00 98.88 74 LEU A N 1
ATOM 580 C CA . LEU A 1 74 ? 1.804 7.251 0.014 1.00 98.88 74 LEU A CA 1
ATOM 581 C C . LEU A 1 74 ? 0.594 7.338 0.958 1.00 98.88 74 LEU A C 1
ATOM 583 O O . LEU A 1 74 ? 0.386 8.373 1.580 1.00 98.88 74 LEU A O 1
ATOM 587 N N . GLY A 1 75 ? -0.149 6.243 1.136 1.00 98.81 75 GLY A N 1
ATOM 588 C CA . GLY A 1 75 ? -1.249 6.157 2.097 1.00 98.81 75 GLY A CA 1
ATOM 589 C C . GLY A 1 75 ? -0.806 6.383 3.546 1.00 98.81 75 GLY A C 1
ATOM 590 O O . GLY A 1 75 ? -1.445 7.162 4.251 1.00 98.81 75 GLY A O 1
ATOM 591 N N . ASP A 1 76 ? 0.314 5.780 3.970 1.00 98.75 76 ASP A N 1
ATOM 592 C CA . ASP A 1 76 ? 0.911 5.986 5.302 1.00 98.75 76 ASP A CA 1
ATOM 593 C C . ASP A 1 76 ? 1.218 7.482 5.532 1.00 98.75 76 ASP A C 1
ATOM 595 O O . ASP A 1 76 ? 0.871 8.036 6.577 1.00 98.75 76 ASP A O 1
ATOM 599 N N . LEU A 1 77 ? 1.835 8.143 4.542 1.00 98.75 77 LEU A N 1
ATOM 600 C CA . LEU A 1 77 ? 2.154 9.573 4.586 1.00 98.75 77 LEU A CA 1
ATOM 601 C C . LEU A 1 77 ? 0.886 10.431 4.682 1.00 98.75 77 LEU A C 1
ATOM 603 O O . LEU A 1 77 ? 0.779 11.272 5.571 1.00 98.75 77 LEU A O 1
ATOM 607 N N . LEU A 1 78 ? -0.083 10.205 3.793 1.00 98.75 78 LEU A N 1
ATOM 608 C CA . LEU A 1 78 ? -1.335 10.965 3.742 1.00 98.75 78 LEU A CA 1
ATOM 609 C C . LEU A 1 78 ? -2.151 10.800 5.029 1.00 98.75 78 LEU A C 1
ATOM 611 O O . LEU A 1 78 ? -2.708 11.772 5.533 1.00 98.75 78 LEU A O 1
ATOM 615 N N . ALA A 1 79 ? -2.178 9.594 5.603 1.00 98.31 79 ALA A N 1
ATOM 616 C CA . ALA A 1 79 ? -2.825 9.347 6.887 1.00 98.31 79 ALA A CA 1
ATOM 617 C C . ALA A 1 79 ? -2.153 10.143 8.017 1.00 98.31 79 ALA A C 1
ATOM 619 O O . ALA A 1 79 ? -2.851 10.740 8.834 1.00 98.31 79 ALA A O 1
ATOM 620 N N . GLY A 1 80 ? -0.815 10.203 8.038 1.00 97.94 80 GLY A N 1
ATOM 621 C CA . GLY A 1 80 ? -0.057 11.018 8.995 1.00 97.94 80 GLY A CA 1
ATOM 622 C C . GLY A 1 80 ? -0.304 12.524 8.853 1.00 97.94 80 GLY A C 1
ATOM 623 O O . GLY A 1 80 ? -0.284 13.246 9.846 1.00 97.94 80 GLY A O 1
ATOM 624 N N . LEU A 1 81 ? -0.610 12.990 7.640 1.00 98.00 81 LEU A N 1
ATOM 625 C CA . LEU A 1 81 ? -1.007 14.372 7.347 1.00 98.00 81 LEU A CA 1
ATOM 626 C C . LEU A 1 81 ? -2.506 14.641 7.565 1.00 98.00 81 LEU A C 1
ATOM 628 O O . LEU A 1 81 ? -2.983 15.733 7.270 1.00 98.00 81 LEU A O 1
ATOM 632 N N . SER A 1 82 ? -3.260 13.669 8.091 1.00 97.75 82 SER A N 1
ATOM 633 C CA . SER A 1 82 ? -4.721 13.744 8.264 1.00 97.75 82 SER A CA 1
ATOM 634 C C . SER A 1 82 ? -5.513 13.923 6.954 1.00 97.75 82 SER A C 1
ATOM 636 O O . SER A 1 82 ? -6.689 14.285 6.970 1.00 97.75 82 SER A O 1
ATOM 638 N N . GLU A 1 83 ? -4.920 13.602 5.800 1.00 98.31 83 GLU A N 1
ATOM 639 C CA . GLU A 1 83 ? -5.596 13.549 4.496 1.00 98.31 83 GLU A CA 1
ATOM 640 C C . GLU A 1 83 ? -6.333 12.202 4.332 1.00 98.31 83 GLU A C 1
ATOM 642 O O . GLU A 1 83 ? -6.068 11.425 3.413 1.00 98.31 83 GLU A O 1
ATOM 647 N N . HIS A 1 84 ? -7.258 11.887 5.247 1.00 97.69 84 HIS A N 1
ATOM 648 C CA . HIS A 1 84 ? -7.833 10.540 5.399 1.00 97.69 84 HIS A CA 1
ATOM 649 C C . HIS A 1 84 ? -8.499 9.984 4.134 1.00 97.69 84 HIS A C 1
ATOM 651 O O . HIS A 1 84 ? -8.341 8.802 3.832 1.00 97.69 84 HIS A O 1
ATOM 657 N N . GLN A 1 85 ? -9.203 10.818 3.363 1.00 98.06 85 GLN A N 1
ATOM 658 C CA . GLN A 1 85 ? -9.848 10.369 2.125 1.00 98.06 85 GLN A CA 1
ATOM 659 C C . GLN A 1 85 ? -8.823 9.992 1.046 1.00 98.06 85 GLN A C 1
ATOM 661 O O . GLN A 1 85 ? -8.991 8.997 0.340 1.00 98.06 85 GLN A O 1
ATOM 666 N N . ALA A 1 86 ? -7.740 10.765 0.935 1.00 98.44 86 ALA A N 1
ATOM 667 C CA . ALA A 1 86 ? -6.660 10.471 0.003 1.00 98.44 86 ALA A CA 1
ATOM 668 C C . ALA A 1 86 ? -5.873 9.230 0.456 1.00 98.44 86 ALA A C 1
ATOM 670 O O . ALA A 1 86 ? -5.551 8.373 -0.365 1.00 98.44 86 ALA A O 1
ATOM 671 N N . ALA A 1 87 ? -5.636 9.088 1.764 1.00 98.75 87 ALA A N 1
ATOM 672 C CA . ALA A 1 87 ? -5.007 7.906 2.344 1.00 98.75 87 ALA A CA 1
ATOM 673 C C . ALA A 1 87 ? -5.816 6.632 2.070 1.00 98.75 87 ALA A C 1
ATOM 675 O O . ALA A 1 87 ? -5.254 5.632 1.629 1.00 98.75 87 ALA A O 1
ATOM 676 N N . ARG A 1 88 ? -7.142 6.690 2.257 1.00 98.62 88 ARG A N 1
ATOM 677 C CA . ARG A 1 88 ? -8.064 5.601 1.920 1.00 98.62 88 ARG A CA 1
ATOM 678 C C . ARG A 1 88 ? -7.935 5.190 0.458 1.00 98.62 88 ARG A C 1
ATOM 680 O O . ARG A 1 88 ? -7.681 4.021 0.186 1.00 98.62 88 ARG A O 1
ATOM 687 N N . SER A 1 89 ? -8.030 6.153 -0.459 1.00 98.75 89 SER A N 1
ATOM 688 C CA . SER A 1 89 ? -7.901 5.884 -1.894 1.00 98.75 89 SER A CA 1
ATOM 689 C C . SER A 1 89 ? -6.548 5.256 -2.251 1.00 98.75 89 SER A C 1
ATOM 691 O O . SER A 1 89 ? -6.487 4.330 -3.059 1.00 98.75 89 SER A O 1
ATOM 693 N N . ALA A 1 90 ? -5.458 5.714 -1.629 1.00 98.88 90 ALA A N 1
ATOM 694 C CA . ALA A 1 90 ? -4.132 5.142 -1.840 1.00 98.88 90 ALA A CA 1
ATOM 695 C C . ALA A 1 90 ? -4.029 3.698 -1.317 1.00 98.88 90 ALA A C 1
ATOM 697 O O . ALA A 1 90 ? -3.440 2.847 -1.984 1.00 98.88 90 ALA A O 1
ATOM 698 N N . TYR A 1 91 ? -4.619 3.394 -0.157 1.00 98.88 91 TYR A N 1
ATOM 699 C CA . TYR A 1 91 ? -4.648 2.031 0.377 1.00 98.88 91 TYR A CA 1
ATOM 700 C C . TYR A 1 91 ? -5.506 1.081 -0.464 1.00 98.88 91 TYR A C 1
ATOM 702 O O . TYR A 1 91 ? -5.071 -0.039 -0.716 1.00 98.88 91 TYR A O 1
ATOM 710 N N . GLU A 1 92 ? -6.673 1.518 -0.938 1.00 98.81 92 GLU A N 1
ATOM 711 C CA . GLU A 1 92 ? -7.531 0.727 -1.833 1.00 98.81 92 GLU A CA 1
ATOM 712 C C . GLU A 1 92 ? -6.774 0.365 -3.124 1.00 98.81 92 GLU A C 1
ATOM 714 O O . GLU A 1 92 ? -6.617 -0.811 -3.447 1.00 98.81 92 GLU A O 1
ATOM 719 N N . GLN A 1 93 ? -6.146 1.348 -3.778 1.00 98.88 93 GLN A N 1
ATOM 720 C CA . GLN A 1 93 ? -5.320 1.101 -4.969 1.00 98.88 93 GLN A CA 1
ATOM 721 C C . GLN A 1 93 ? -4.096 0.209 -4.684 1.00 98.88 93 GLN A C 1
ATOM 723 O O . GLN A 1 93 ? -3.627 -0.528 -5.563 1.00 98.88 93 GLN A O 1
ATOM 728 N N . ALA A 1 94 ? -3.527 0.291 -3.476 1.00 98.94 94 ALA A N 1
ATOM 729 C CA . ALA A 1 94 ? -2.431 -0.579 -3.067 1.00 98.94 94 ALA A CA 1
ATOM 730 C C . ALA A 1 94 ? -2.895 -2.035 -2.949 1.00 98.94 94 ALA A C 1
ATOM 732 O O . ALA A 1 94 ? -2.193 -2.923 -3.435 1.00 98.94 94 ALA A O 1
ATOM 733 N N . ILE A 1 95 ? -4.064 -2.275 -2.341 1.00 98.88 95 ILE A N 1
ATOM 734 C CA . ILE A 1 95 ? -4.686 -3.603 -2.246 1.00 98.88 95 ILE A CA 1
ATOM 735 C C . ILE A 1 95 ? -4.930 -4.156 -3.650 1.00 98.88 95 ILE A C 1
ATOM 737 O O . ILE A 1 95 ? -4.430 -5.241 -3.938 1.00 98.88 95 ILE A O 1
ATOM 741 N N . ASP A 1 96 ? -5.551 -3.383 -4.547 1.00 98.75 96 ASP A N 1
ATOM 742 C CA . ASP A 1 96 ? -5.784 -3.788 -5.941 1.00 98.75 96 ASP A CA 1
ATOM 743 C C . ASP A 1 96 ? -4.478 -4.207 -6.635 1.00 98.75 96 ASP A C 1
ATOM 745 O O . ASP A 1 96 ? -4.388 -5.263 -7.262 1.00 98.75 96 ASP A O 1
ATOM 749 N N . SER A 1 97 ? -3.414 -3.414 -6.471 1.00 98.75 97 SER A N 1
ATOM 750 C CA . SER A 1 97 ? -2.103 -3.721 -7.058 1.00 98.75 97 SER A CA 1
ATOM 751 C C . SER A 1 97 ? -1.508 -5.018 -6.494 1.00 98.75 97 SER A C 1
ATOM 753 O O . SER A 1 97 ? -0.923 -5.812 -7.232 1.00 98.75 97 SER A O 1
ATOM 755 N N . PHE A 1 98 ? -1.657 -5.282 -5.194 1.00 98.81 98 PHE A N 1
ATOM 756 C CA . PHE A 1 98 ? -1.224 -6.558 -4.625 1.00 98.81 98 PHE A CA 1
ATOM 757 C C . PHE A 1 98 ? -2.096 -7.727 -5.085 1.00 98.81 98 PHE A C 1
ATOM 759 O O . PHE A 1 98 ? -1.563 -8.809 -5.325 1.00 98.81 98 PHE A O 1
ATOM 766 N N . GLU A 1 99 ? -3.401 -7.536 -5.250 1.00 98.56 99 GLU A N 1
ATOM 767 C CA . GLU A 1 99 ? -4.299 -8.559 -5.785 1.00 98.56 99 GLU A CA 1
ATOM 768 C C . GLU A 1 99 ? -3.960 -8.920 -7.229 1.00 98.56 99 GLU A C 1
ATOM 770 O O . GLU A 1 99 ? -3.941 -10.102 -7.572 1.00 98.56 99 GLU A O 1
ATOM 775 N N . GLU A 1 100 ? -3.591 -7.946 -8.062 1.00 98.50 100 GLU A N 1
ATOM 776 C CA . GLU A 1 100 ? -3.069 -8.211 -9.403 1.00 98.50 100 GLU A CA 1
ATOM 777 C C . GLU A 1 100 ? -1.785 -9.061 -9.355 1.00 98.50 100 GLU A C 1
ATOM 779 O O . GLU A 1 100 ? -1.638 -10.006 -10.140 1.00 98.50 100 GLU A O 1
ATOM 784 N N . ALA A 1 101 ? -0.869 -8.782 -8.421 1.00 98.31 101 ALA A N 1
ATOM 785 C CA . ALA A 1 101 ? 0.325 -9.607 -8.228 1.00 98.31 101 ALA A CA 1
ATOM 786 C C . ALA A 1 101 ? -0.039 -11.039 -7.792 1.00 98.31 101 ALA A C 1
ATOM 788 O O . ALA A 1 101 ? 0.479 -12.005 -8.352 1.00 98.31 101 ALA A O 1
ATOM 789 N N . LEU A 1 102 ? -0.962 -11.179 -6.836 1.00 98.38 102 LEU A N 1
ATOM 790 C CA . LEU A 1 102 ? -1.385 -12.462 -6.268 1.00 98.38 102 LEU A CA 1
ATOM 791 C C . LEU A 1 102 ? -2.225 -13.301 -7.231 1.00 98.38 102 LEU A C 1
ATOM 793 O O . LEU A 1 102 ? -2.139 -14.524 -7.203 1.00 98.38 102 LEU A O 1
ATOM 797 N N . ARG A 1 103 ? -2.992 -12.680 -8.131 1.00 98.06 103 ARG A N 1
ATOM 798 C CA . ARG A 1 103 ? -3.720 -13.402 -9.184 1.00 98.06 103 ARG A CA 1
ATOM 799 C C . ARG A 1 103 ? -2.766 -14.141 -10.124 1.00 98.06 103 ARG A C 1
ATOM 801 O O . ARG A 1 103 ? -3.116 -15.191 -10.652 1.00 98.06 103 ARG A O 1
ATOM 808 N N . ARG A 1 104 ? -1.569 -13.586 -10.331 1.00 96.69 104 ARG A N 1
ATOM 809 C CA . ARG A 1 104 ? -0.526 -14.134 -11.212 1.00 96.69 104 ARG A CA 1
ATOM 810 C C . ARG A 1 104 ? 0.437 -15.057 -10.472 1.00 96.69 104 ARG A C 1
ATOM 812 O O . ARG A 1 104 ? 0.871 -16.052 -11.039 1.00 96.69 104 ARG A O 1
ATOM 819 N N . ALA A 1 105 ? 0.746 -14.738 -9.218 1.00 97.75 105 ALA A N 1
ATOM 820 C CA . ALA A 1 105 ? 1.573 -15.547 -8.330 1.00 97.75 105 ALA A CA 1
ATOM 821 C C . ALA A 1 105 ? 0.928 -15.634 -6.933 1.00 97.75 105 ALA A C 1
ATOM 823 O O . ALA A 1 105 ? 1.245 -14.825 -6.054 1.00 97.75 105 ALA A O 1
ATOM 824 N N . PRO A 1 106 ? 0.018 -16.604 -6.709 1.00 97.69 106 PRO A N 1
ATOM 825 C CA . PRO A 1 106 ? -0.705 -16.744 -5.440 1.00 97.69 106 PRO A CA 1
ATOM 826 C C . PRO A 1 106 ? 0.190 -17.037 -4.232 1.00 97.69 106 PRO A C 1
ATOM 828 O O . PRO A 1 106 ? -0.209 -16.809 -3.093 1.00 97.69 106 PRO A O 1
ATOM 831 N N . ASP A 1 107 ? 1.395 -17.549 -4.466 1.00 97.19 107 ASP A N 1
ATOM 832 C CA . ASP A 1 107 ? 2.410 -17.859 -3.463 1.00 97.19 107 ASP A CA 1
ATOM 833 C C . ASP A 1 107 ? 3.424 -16.721 -3.254 1.00 97.19 107 ASP A C 1
ATOM 835 O O . ASP A 1 107 ? 4.412 -16.890 -2.534 1.00 97.19 107 ASP A O 1
ATOM 839 N N . TYR A 1 108 ? 3.188 -15.534 -3.829 1.00 97.62 108 TYR A N 1
ATOM 840 C CA . TYR A 1 108 ? 4.075 -14.391 -3.656 1.00 97.62 108 TYR A CA 1
ATOM 841 C C . TYR A 1 108 ? 3.977 -13.810 -2.234 1.00 97.62 108 TYR A C 1
ATOM 843 O O . TYR A 1 108 ? 3.244 -12.855 -1.965 1.00 97.62 108 TYR A O 1
ATOM 851 N N . ILE A 1 109 ? 4.773 -14.377 -1.320 1.00 97.00 109 ILE A N 1
ATOM 852 C CA . ILE A 1 109 ? 4.790 -14.075 0.124 1.00 97.00 109 ILE A CA 1
ATOM 853 C C . ILE A 1 109 ? 4.846 -12.568 0.405 1.00 97.00 109 ILE A C 1
ATOM 855 O O . ILE A 1 109 ? 4.115 -12.074 1.262 1.00 97.00 109 ILE A O 1
ATOM 859 N N . ASN A 1 110 ? 5.678 -11.816 -0.325 1.00 95.56 110 ASN A N 1
ATOM 860 C CA . ASN A 1 110 ? 5.799 -10.373 -0.107 1.00 95.56 110 ASN A CA 1
ATOM 861 C C . ASN A 1 110 ? 4.502 -9.621 -0.438 1.00 95.56 110 ASN A C 1
ATOM 863 O O . ASN A 1 110 ? 4.182 -8.665 0.265 1.00 95.56 110 ASN A O 1
ATOM 867 N N . ALA A 1 111 ? 3.761 -10.020 -1.476 1.00 97.88 111 ALA A N 1
ATOM 868 C CA . ALA A 1 111 ? 2.475 -9.400 -1.791 1.00 97.88 111 ALA A CA 1
ATOM 869 C C . ALA A 1 111 ? 1.397 -9.795 -0.776 1.00 97.88 111 ALA A C 1
ATOM 871 O O . ALA A 1 111 ? 0.666 -8.916 -0.338 1.00 97.88 111 ALA A O 1
ATOM 872 N N . LEU A 1 112 ? 1.349 -11.058 -0.327 1.00 98.44 112 LEU A N 1
ATOM 873 C CA . LEU A 1 112 ? 0.437 -11.484 0.748 1.00 98.44 112 LEU A CA 1
ATOM 874 C C . LEU A 1 112 ? 0.653 -10.654 2.016 1.00 98.44 112 LEU A C 1
ATOM 876 O O . LEU A 1 112 ? -0.290 -10.094 2.571 1.00 98.44 112 LEU A O 1
ATOM 880 N N . TYR A 1 113 ? 1.911 -10.550 2.444 1.00 97.81 113 TYR A N 1
ATOM 881 C CA . TYR A 1 113 ? 2.286 -9.836 3.656 1.00 97.81 113 TYR A CA 1
ATOM 882 C C . TYR A 1 113 ? 1.990 -8.336 3.558 1.00 97.81 113 TYR A C 1
ATOM 884 O O . TYR A 1 113 ? 1.376 -7.770 4.458 1.00 97.81 113 TYR A O 1
ATOM 892 N N . ASN A 1 114 ? 2.392 -7.677 2.464 1.00 98.25 114 ASN A N 1
ATOM 893 C CA . ASN A 1 114 ? 2.160 -6.239 2.323 1.00 98.25 114 ASN A CA 1
ATOM 894 C C . ASN A 1 114 ? 0.686 -5.897 2.071 1.00 98.25 114 ASN A C 1
ATOM 896 O O . ASN A 1 114 ? 0.243 -4.874 2.580 1.00 98.25 114 ASN A O 1
ATOM 900 N N . ALA A 1 115 ? -0.075 -6.740 1.366 1.00 98.62 115 ALA A N 1
ATOM 901 C CA . ALA A 1 115 ? -1.522 -6.575 1.238 1.00 98.62 115 ALA A CA 1
ATOM 902 C C . ALA A 1 115 ? -2.201 -6.632 2.605 1.00 98.62 115 ALA A C 1
ATOM 904 O O . ALA A 1 115 ? -2.930 -5.706 2.942 1.00 98.62 115 ALA A O 1
ATOM 905 N N . ALA A 1 116 ? -1.878 -7.642 3.423 1.00 98.56 116 ALA A N 1
ATOM 906 C CA . ALA A 1 116 ? -2.413 -7.737 4.776 1.00 98.56 116 ALA A CA 1
ATOM 907 C C . ALA A 1 116 ? -2.091 -6.477 5.590 1.00 98.56 116 ALA A C 1
ATOM 909 O O . ALA A 1 116 ? -2.984 -5.889 6.182 1.00 98.56 116 ALA A O 1
ATOM 910 N N . LEU A 1 117 ? -0.844 -5.993 5.566 1.00 98.56 117 LEU A N 1
ATOM 911 C CA . LEU A 1 117 ? -0.490 -4.748 6.255 1.00 98.56 117 LEU A CA 1
ATOM 912 C C . LEU A 1 117 ? -1.294 -3.537 5.759 1.00 98.56 117 LEU A C 1
ATOM 914 O O . LEU A 1 117 ? -1.695 -2.712 6.578 1.00 98.56 117 LEU A O 1
ATOM 918 N N . THR A 1 118 ? -1.532 -3.415 4.451 1.00 98.81 118 THR A N 1
ATOM 919 C CA . THR A 1 118 ? -2.377 -2.349 3.890 1.00 98.81 118 THR A CA 1
ATOM 920 C C . THR A 1 118 ? -3.817 -2.457 4.383 1.00 98.81 118 THR A C 1
ATOM 922 O O . THR A 1 118 ? -4.409 -1.452 4.765 1.00 98.81 118 THR A O 1
ATOM 925 N N . GLU A 1 119 ? -4.368 -3.668 4.427 1.00 98.81 119 GLU A N 1
ATOM 926 C CA . GLU A 1 119 ? -5.720 -3.931 4.927 1.00 98.81 119 GLU A CA 1
ATOM 927 C C . GLU A 1 119 ? -5.857 -3.534 6.395 1.00 98.81 119 GLU A C 1
ATOM 929 O O . GLU A 1 119 ? -6.841 -2.900 6.757 1.00 98.81 119 GLU A O 1
ATOM 934 N N . LEU A 1 120 ? -4.838 -3.791 7.223 1.00 98.56 120 LEU A N 1
ATOM 935 C CA . LEU A 1 120 ? -4.813 -3.326 8.614 1.00 98.56 120 LEU A CA 1
ATOM 936 C C . LEU A 1 120 ? -4.800 -1.797 8.722 1.00 98.56 120 LEU A C 1
ATOM 938 O O . LEU A 1 120 ? -5.472 -1.233 9.586 1.00 98.56 120 LEU A O 1
ATOM 942 N N . LYS A 1 121 ? -4.055 -1.109 7.847 1.00 98.56 121 LYS A N 1
ATOM 943 C CA . LYS A 1 121 ? -4.032 0.362 7.812 1.00 98.56 121 LYS A CA 1
ATOM 944 C C . LYS A 1 121 ? -5.387 0.939 7.422 1.00 98.56 121 LYS A C 1
ATOM 946 O O . LYS A 1 121 ? -5.861 1.869 8.074 1.00 98.56 121 LYS A O 1
ATOM 951 N N . LEU A 1 122 ? -6.013 0.375 6.393 1.00 98.75 122 LEU A N 1
ATOM 952 C CA . LEU A 1 122 ? -7.325 0.810 5.935 1.00 98.75 122 LEU A CA 1
ATOM 953 C C . LEU A 1 122 ? -8.422 0.477 6.957 1.00 98.75 122 LEU A C 1
ATOM 955 O O . LEU A 1 122 ? -9.262 1.331 7.228 1.00 98.75 122 LEU A O 1
ATOM 959 N N . ALA A 1 123 ? -8.367 -0.696 7.594 1.00 98.38 123 ALA A N 1
ATOM 960 C CA . ALA A 1 123 ? -9.269 -1.062 8.684 1.00 98.38 123 ALA A CA 1
ATOM 961 C C . ALA A 1 123 ? -9.161 -0.071 9.850 1.00 98.38 123 ALA A C 1
ATOM 963 O O . ALA A 1 123 ? -10.176 0.392 10.359 1.00 98.38 123 ALA A O 1
ATOM 964 N N . GLY A 1 124 ? -7.941 0.323 10.232 1.00 97.81 124 GLY A N 1
ATOM 965 C CA . GLY A 1 124 ? -7.722 1.342 11.259 1.00 97.81 124 GLY A CA 1
ATOM 966 C C . GLY A 1 124 ? -8.363 2.691 10.915 1.00 97.81 124 GLY A C 1
ATOM 967 O O . GLY A 1 124 ? -9.027 3.280 11.767 1.00 97.81 124 GLY A O 1
ATOM 968 N N . LEU A 1 125 ? -8.225 3.157 9.667 1.00 97.44 125 LEU A N 1
ATOM 969 C CA . LEU A 1 125 ? -8.902 4.376 9.202 1.00 97.44 125 LEU A CA 1
ATOM 970 C C . LEU A 1 125 ? -10.430 4.240 9.245 1.00 97.44 125 LEU A C 1
ATOM 972 O O . LEU A 1 125 ? -11.116 5.157 9.688 1.00 97.44 125 LEU A O 1
ATOM 976 N N . GLN A 1 126 ? -10.963 3.095 8.824 1.00 97.38 126 GLN A N 1
ATOM 977 C CA . GLN A 1 126 ? -12.401 2.828 8.833 1.00 97.38 126 GLN A CA 1
ATOM 978 C C . GLN A 1 126 ? -12.971 2.777 10.255 1.00 97.38 126 GLN A C 1
ATOM 980 O O . GLN A 1 126 ? -14.027 3.351 10.510 1.00 97.38 126 GLN A O 1
ATOM 985 N N . LEU A 1 127 ? -12.251 2.183 11.210 1.00 96.56 127 LEU A N 1
ATOM 986 C CA . LEU A 1 127 ? -12.647 2.189 12.622 1.00 96.56 127 LEU A CA 1
ATOM 987 C C . LEU A 1 127 ? -12.704 3.609 13.191 1.00 96.56 127 LEU A C 1
ATOM 989 O O . LEU A 1 127 ? -13.664 3.946 13.880 1.00 96.56 127 LEU A O 1
ATOM 993 N N . GLN A 1 128 ? -11.734 4.467 12.858 1.00 94.75 128 GLN A N 1
ATOM 994 C CA . GLN A 1 128 ? -11.759 5.883 13.255 1.00 94.75 128 GLN A CA 1
ATOM 995 C C . GLN A 1 128 ? -12.973 6.636 12.689 1.00 94.75 128 GLN A C 1
ATOM 997 O O . GLN A 1 128 ? -13.438 7.598 13.296 1.00 94.75 128 GLN A O 1
ATOM 1002 N N . GLN A 1 129 ? -13.494 6.191 11.546 1.00 94.56 129 GLN A N 1
ATOM 1003 C CA . GLN A 1 129 ? -14.669 6.755 10.877 1.00 94.56 129 GLN A CA 1
ATOM 1004 C C . GLN A 1 129 ? -15.991 6.086 11.304 1.00 94.56 129 GLN A C 1
ATOM 1006 O O . GLN A 1 129 ? -17.054 6.475 10.826 1.00 94.56 129 GLN A O 1
ATOM 1011 N N . GLY A 1 130 ? -15.951 5.099 12.209 1.00 95.62 130 GLY A N 1
ATOM 1012 C CA . GLY A 1 130 ? -17.129 4.342 12.649 1.00 95.62 130 GLY A CA 1
ATOM 1013 C C . GLY A 1 130 ? -17.613 3.283 11.648 1.00 95.62 130 GLY A C 1
ATOM 1014 O O . GLY A 1 130 ? -18.683 2.704 11.829 1.00 95.62 130 GLY A O 1
ATOM 1015 N N . GLU A 1 131 ? -16.837 2.981 10.606 1.00 96.69 131 GLU A N 1
ATOM 1016 C CA . GLU A 1 131 ? -17.144 1.975 9.582 1.00 96.69 131 GLU A CA 1
ATOM 1017 C C . GLU A 1 131 ? -16.768 0.552 10.047 1.00 96.69 131 GLU A C 1
ATOM 1019 O O . GLU A 1 131 ? -15.997 -0.166 9.409 1.00 96.69 131 GLU A O 1
ATOM 1024 N N . VAL A 1 132 ? -17.332 0.129 11.180 1.00 95.81 132 VAL A N 1
ATOM 1025 C CA . VAL A 1 132 ? -16.982 -1.115 11.896 1.00 95.81 132 VAL A CA 1
ATOM 1026 C C . VAL A 1 132 ? -17.089 -2.367 11.011 1.00 95.81 132 VAL A C 1
ATOM 1028 O O . VAL A 1 132 ? -16.180 -3.195 10.984 1.00 95.81 132 VAL A O 1
ATOM 1031 N N . SER A 1 133 ? -18.170 -2.496 10.235 1.00 95.56 133 SER A N 1
ATOM 1032 C CA . SER A 1 133 ? -18.401 -3.659 9.359 1.00 95.56 133 SER A CA 1
ATOM 1033 C C . SER A 1 133 ? -17.389 -3.750 8.206 1.00 95.56 133 SER A C 1
ATOM 1035 O O . SER A 1 133 ? -16.870 -4.828 7.893 1.00 95.56 133 SER A O 1
ATOM 1037 N N . ALA A 1 134 ? -17.049 -2.605 7.603 1.00 95.88 134 ALA A N 1
ATOM 1038 C CA . ALA A 1 134 ? -16.041 -2.542 6.548 1.00 95.88 134 ALA A CA 1
ATOM 1039 C C . ALA A 1 134 ? -14.655 -2.912 7.101 1.00 95.88 134 ALA A C 1
ATOM 1041 O O . ALA A 1 134 ? -13.962 -3.751 6.518 1.00 95.88 134 ALA A O 1
ATOM 1042 N N . ALA A 1 135 ? -14.310 -2.391 8.284 1.00 97.62 135 ALA A N 1
ATOM 1043 C CA . ALA A 1 135 ? -13.054 -2.708 8.950 1.00 97.62 135 ALA A CA 1
ATOM 1044 C C . ALA A 1 135 ? -12.949 -4.200 9.297 1.00 97.62 135 ALA A C 1
ATOM 1046 O O . ALA A 1 135 ? -11.917 -4.820 9.044 1.00 97.62 135 ALA A O 1
ATOM 1047 N N . GLY A 1 136 ? -14.029 -4.806 9.803 1.00 97.50 136 GLY A N 1
ATOM 1048 C CA . GLY A 1 136 ? -14.088 -6.245 10.072 1.00 97.50 136 GLY A CA 1
ATOM 1049 C C . GLY A 1 136 ? -13.817 -7.091 8.824 1.00 97.50 136 GLY A C 1
ATOM 1050 O O . GLY A 1 136 ? -13.067 -8.065 8.885 1.00 97.50 136 GLY A O 1
ATOM 1051 N N . THR A 1 137 ? -14.343 -6.678 7.667 1.00 98.00 137 THR A N 1
ATOM 1052 C CA . THR A 1 137 ? -14.091 -7.360 6.385 1.00 98.00 137 THR A CA 1
ATOM 1053 C C . THR A 1 137 ? -12.607 -7.324 6.007 1.00 98.00 137 THR A C 1
ATOM 1055 O O . THR A 1 137 ? -12.039 -8.353 5.630 1.00 98.00 137 THR A O 1
ATOM 1058 N N . LEU A 1 138 ? -11.954 -6.169 6.156 1.00 98.50 138 LEU A N 1
ATOM 1059 C CA . LEU A 1 138 ? -10.520 -6.018 5.887 1.00 98.50 138 LEU A CA 1
ATOM 1060 C C . LEU A 1 138 ? -9.659 -6.829 6.860 1.00 98.50 138 LEU A C 1
ATOM 1062 O O . LEU A 1 138 ? -8.689 -7.456 6.445 1.00 98.50 138 LEU A O 1
ATOM 1066 N N . LEU A 1 139 ? -10.024 -6.883 8.142 1.00 98.44 139 LEU A N 1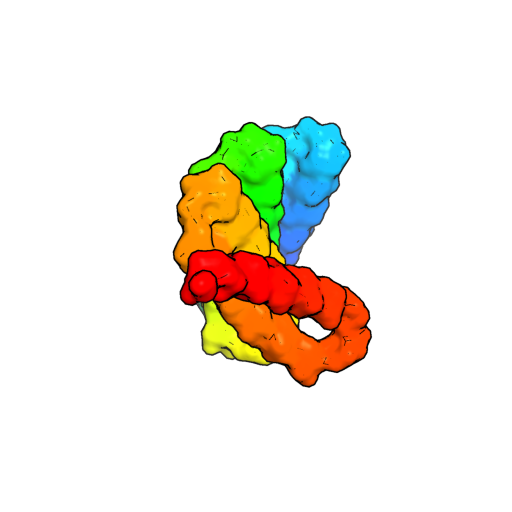
ATOM 1067 C CA . LEU A 1 139 ? -9.311 -7.698 9.130 1.00 98.44 139 LEU A CA 1
ATOM 1068 C C . LEU A 1 139 ? -9.407 -9.197 8.808 1.00 98.44 139 LEU A C 1
ATOM 1070 O O . LEU A 1 139 ? -8.406 -9.909 8.876 1.00 98.44 139 LEU A O 1
ATOM 1074 N N . GLN A 1 140 ? -10.573 -9.681 8.371 1.00 98.44 140 GLN A N 1
ATOM 1075 C CA . GLN A 1 140 ? -10.742 -11.068 7.914 1.00 98.44 140 GLN A CA 1
ATOM 1076 C C . GLN A 1 140 ? -9.929 -11.371 6.647 1.00 98.44 140 GLN A C 1
ATOM 1078 O O . GLN A 1 140 ? -9.426 -12.482 6.454 1.00 98.44 140 GLN A O 1
ATOM 1083 N N . GLN A 1 141 ? -9.818 -10.403 5.738 1.00 98.31 141 GLN A N 1
ATOM 1084 C CA . GLN A 1 141 ? -8.972 -10.508 4.551 1.00 98.31 141 GLN A CA 1
ATOM 1085 C C . GLN A 1 141 ? -7.481 -10.557 4.929 1.00 98.31 141 GLN A C 1
ATOM 1087 O O . GLN A 1 141 ? -6.772 -11.465 4.477 1.00 98.31 141 GLN A O 1
ATOM 1092 N N . ALA A 1 142 ? -7.040 -9.677 5.831 1.00 98.56 142 ALA A N 1
ATOM 1093 C CA . ALA A 1 142 ? -5.672 -9.630 6.333 1.00 98.56 142 ALA A CA 1
ATOM 1094 C C . ALA A 1 142 ? -5.289 -10.935 7.041 1.00 98.56 142 ALA A C 1
ATOM 1096 O O . ALA A 1 142 ? -4.230 -11.500 6.761 1.00 98.56 142 ALA A O 1
ATOM 1097 N N . HIS A 1 143 ? -6.175 -11.462 7.896 1.00 98.56 143 HIS A N 1
ATOM 1098 C CA . HIS A 1 143 ? -5.994 -12.746 8.582 1.00 98.56 143 HIS A CA 1
ATOM 1099 C C . HIS A 1 143 ? -5.730 -13.881 7.591 1.00 98.56 143 HIS A C 1
ATOM 1101 O O . HIS A 1 143 ? -4.701 -14.552 7.671 1.00 98.56 143 HIS A O 1
ATOM 1107 N N . ARG A 1 144 ? -6.596 -14.039 6.579 1.00 98.38 144 ARG A N 1
ATOM 1108 C CA . ARG A 1 144 ? -6.442 -15.080 5.548 1.00 98.38 144 ARG A CA 1
ATOM 1109 C C . ARG A 1 144 ? -5.104 -14.976 4.817 1.00 98.38 144 ARG A C 1
ATOM 1111 O O . ARG A 1 144 ? -4.433 -15.994 4.627 1.00 98.38 144 ARG A O 1
ATOM 1118 N N . ARG A 1 145 ? -4.695 -13.761 4.437 1.00 98.25 145 ARG A N 1
ATOM 1119 C CA . ARG A 1 145 ? -3.411 -13.527 3.758 1.00 98.25 145 ARG A CA 1
ATOM 1120 C C . ARG A 1 145 ? -2.214 -13.826 4.660 1.00 98.25 145 ARG A C 1
ATOM 1122 O O . ARG A 1 145 ? -1.259 -14.443 4.193 1.00 98.25 145 ARG A O 1
ATOM 1129 N N . LEU A 1 146 ? -2.266 -13.453 5.939 1.00 98.19 146 LEU A N 1
ATOM 1130 C CA . LEU A 1 146 ? -1.207 -13.740 6.913 1.00 98.19 146 LEU A CA 1
ATOM 1131 C C . LEU A 1 146 ? -1.084 -15.237 7.198 1.00 98.19 146 LEU A C 1
ATOM 1133 O O . LEU A 1 146 ? 0.028 -15.757 7.193 1.00 98.19 146 LEU A O 1
ATOM 1137 N N . VAL A 1 147 ? -2.202 -15.953 7.355 1.00 98.19 147 VAL A N 1
ATOM 1138 C CA . VAL A 1 147 ? -2.203 -17.418 7.494 1.00 98.19 147 VAL A CA 1
ATOM 1139 C C . VAL A 1 147 ? -1.557 -18.074 6.275 1.00 98.19 147 VAL A C 1
ATOM 1141 O O . VAL A 1 147 ? -0.726 -18.972 6.418 1.00 98.19 147 VAL A O 1
ATOM 1144 N N . GLN A 1 148 ? -1.901 -17.626 5.066 1.00 98.12 148 GLN A N 1
ATOM 1145 C CA . GLN A 1 148 ? -1.284 -18.139 3.845 1.00 98.12 148 GLN A CA 1
ATOM 1146 C C . GLN A 1 148 ? 0.219 -17.823 3.789 1.00 98.12 148 GLN A C 1
ATOM 1148 O O . GLN A 1 148 ? 1.020 -18.714 3.505 1.00 98.12 148 GLN A O 1
ATOM 1153 N N . ALA A 1 149 ? 0.619 -16.592 4.116 1.00 97.62 149 ALA A N 1
ATOM 1154 C CA . ALA A 1 149 ? 2.021 -16.186 4.153 1.00 97.62 149 ALA A CA 1
ATOM 1155 C C . ALA A 1 149 ? 2.829 -16.982 5.195 1.00 97.62 149 ALA A C 1
ATOM 1157 O O . ALA A 1 149 ? 3.947 -17.395 4.897 1.00 97.62 149 ALA A O 1
ATOM 1158 N N . GLN A 1 150 ? 2.261 -17.267 6.373 1.00 97.62 150 GLN A N 1
ATOM 1159 C CA . GLN A 1 150 ? 2.885 -18.092 7.414 1.00 97.62 150 GLN A CA 1
ATOM 1160 C C . GLN A 1 150 ? 3.141 -19.520 6.927 1.00 97.62 150 GLN A C 1
ATOM 1162 O O . GLN A 1 150 ? 4.204 -20.076 7.187 1.00 97.62 150 GLN A O 1
ATOM 1167 N N . ARG A 1 151 ? 2.189 -20.123 6.202 1.00 97.62 151 ARG A N 1
ATOM 1168 C CA . ARG A 1 151 ? 2.364 -21.475 5.642 1.00 97.62 151 ARG A CA 1
ATOM 1169 C C . ARG A 1 151 ? 3.513 -21.530 4.637 1.00 97.62 151 ARG A C 1
ATOM 1171 O O . ARG A 1 151 ? 4.257 -22.503 4.620 1.00 97.62 151 ARG A O 1
ATOM 1178 N N . LEU A 1 152 ? 3.649 -20.493 3.811 1.00 96.94 152 LEU A N 1
ATOM 1179 C CA . LEU A 1 152 ? 4.690 -20.397 2.784 1.00 96.94 152 LEU A CA 1
ATOM 1180 C C . LEU A 1 152 ? 6.056 -19.987 3.359 1.00 96.94 152 LEU A C 1
ATOM 1182 O O . LEU A 1 152 ? 7.091 -20.340 2.800 1.00 96.94 152 LEU A O 1
ATOM 1186 N N . ALA A 1 153 ? 6.071 -19.259 4.477 1.00 95.19 153 ALA A N 1
ATOM 1187 C CA . ALA A 1 153 ? 7.275 -18.772 5.143 1.00 95.19 153 ALA A CA 1
ATOM 1188 C C . ALA A 1 153 ? 7.230 -19.039 6.662 1.00 95.19 153 ALA A C 1
ATOM 1190 O O . ALA A 1 153 ? 7.194 -18.090 7.450 1.00 95.19 153 ALA A O 1
ATOM 1191 N N . PRO A 1 154 ? 7.291 -20.311 7.102 1.00 93.81 154 PRO A N 1
ATOM 1192 C CA . PRO A 1 154 ? 7.085 -20.677 8.507 1.00 93.81 154 PRO A CA 1
ATOM 1193 C C . PRO A 1 154 ? 8.138 -20.093 9.458 1.00 93.81 154 PRO A C 1
ATOM 1195 O O . PRO A 1 154 ? 7.871 -19.900 10.640 1.00 93.81 154 PRO A O 1
ATOM 1198 N N . ASN A 1 155 ? 9.320 -19.759 8.933 1.00 92.75 155 ASN A N 1
ATOM 1199 C CA . ASN A 1 155 ? 10.423 -19.179 9.700 1.00 92.75 155 ASN A CA 1
ATOM 1200 C C . ASN A 1 155 ? 10.334 -17.646 9.834 1.00 92.75 155 ASN A C 1
ATOM 1202 O O . ASN A 1 155 ? 11.207 -17.037 10.453 1.00 92.75 155 ASN A O 1
ATOM 1206 N N . ASN A 1 156 ? 9.328 -16.993 9.237 1.00 91.81 156 ASN A N 1
ATOM 1207 C CA . ASN A 1 156 ? 9.158 -15.549 9.362 1.00 91.81 156 ASN A CA 1
ATOM 1208 C C . ASN A 1 156 ? 8.602 -15.197 10.747 1.00 91.81 156 ASN A C 1
ATOM 1210 O O . ASN A 1 156 ? 7.415 -15.337 11.013 1.00 91.81 156 ASN A O 1
ATOM 1214 N N . GLN A 1 157 ? 9.469 -14.676 11.611 1.00 91.12 157 GLN A N 1
ATOM 1215 C CA . GLN A 1 157 ? 9.135 -14.362 13.002 1.00 91.12 157 GLN A CA 1
ATOM 1216 C C . GLN A 1 157 ? 8.137 -13.205 13.167 1.00 91.12 157 GLN A C 1
ATOM 1218 O O . GLN A 1 157 ? 7.567 -13.057 14.240 1.00 91.12 157 GLN A O 1
ATOM 1223 N N . LYS A 1 158 ? 7.915 -12.376 12.137 1.00 92.62 158 LYS A N 1
ATOM 1224 C CA . LYS A 1 158 ? 7.015 -11.213 12.234 1.00 92.62 158 LYS A CA 1
ATOM 1225 C C . LYS A 1 158 ? 5.548 -11.575 12.028 1.00 92.62 158 LYS A C 1
ATOM 1227 O O . LYS A 1 158 ? 4.678 -10.907 12.577 1.00 92.62 158 LYS A O 1
ATOM 1232 N N . ILE A 1 159 ? 5.271 -12.595 11.213 1.00 94.38 159 ILE A N 1
ATOM 1233 C CA . ILE A 1 159 ? 3.901 -12.948 10.826 1.00 94.38 159 ILE A CA 1
ATOM 1234 C C . ILE A 1 159 ? 3.063 -13.408 12.031 1.00 94.38 159 ILE A C 1
ATOM 1236 O O . ILE A 1 159 ? 1.955 -12.889 12.157 1.00 94.38 159 ILE A O 1
ATOM 1240 N N . PRO A 1 160 ? 3.552 -14.272 12.947 1.00 95.69 160 PRO A N 1
ATOM 1241 C CA . PRO A 1 160 ? 2.757 -14.717 14.093 1.00 95.69 160 PRO A CA 1
ATOM 1242 C C . PRO A 1 160 ? 2.302 -13.565 14.992 1.00 95.69 160 PRO A C 1
ATOM 1244 O O . PRO A 1 160 ? 1.138 -13.513 15.365 1.00 95.69 160 PRO A O 1
ATOM 1247 N N . THR A 1 161 ? 3.181 -12.596 15.267 1.00 95.38 161 THR A N 1
ATOM 1248 C CA . THR A 1 161 ? 2.844 -11.424 16.092 1.00 95.38 161 THR A CA 1
ATOM 1249 C C . THR A 1 161 ? 1.744 -10.572 15.465 1.00 95.38 161 THR A C 1
ATOM 1251 O O . THR A 1 161 ? 0.860 -10.079 16.158 1.00 95.38 161 THR A O 1
ATOM 1254 N N . ILE A 1 162 ? 1.784 -10.384 14.143 1.00 96.12 162 ILE A N 1
ATOM 1255 C CA . ILE A 1 162 ? 0.743 -9.623 13.446 1.00 96.12 162 ILE A CA 1
ATOM 1256 C C . ILE A 1 162 ? -0.556 -10.429 13.416 1.00 96.12 162 ILE A C 1
ATOM 1258 O O . ILE A 1 162 ? -1.619 -9.853 13.602 1.00 96.12 162 ILE A O 1
ATOM 1262 N N . LEU A 1 163 ? -0.481 -11.744 13.206 1.00 95.94 163 LEU A N 1
ATOM 1263 C CA . LEU A 1 163 ? -1.652 -12.614 13.168 1.00 95.94 163 LEU A CA 1
ATOM 1264 C C . LEU A 1 163 ? -2.422 -12.585 14.495 1.00 95.94 163 LEU A C 1
ATOM 1266 O O . LEU A 1 163 ? -3.627 -12.362 14.475 1.00 95.94 163 LEU A O 1
ATOM 1270 N N . GLU A 1 164 ? -1.715 -12.698 15.621 1.00 96.56 164 GLU A N 1
ATOM 1271 C CA . GLU A 1 164 ? -2.298 -12.604 16.965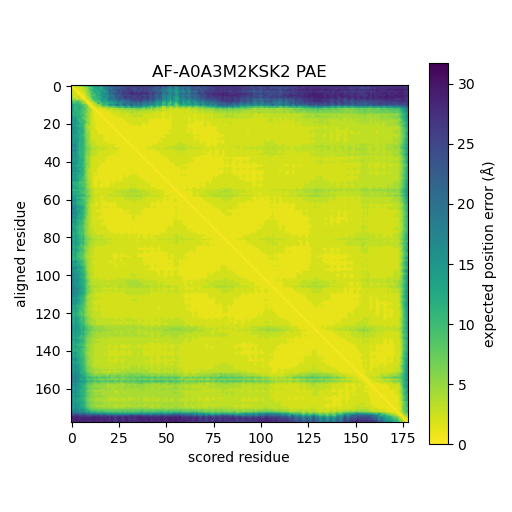 1.00 96.56 164 GLU A CA 1
ATOM 1272 C C . GLU A 1 164 ? -3.014 -11.260 17.181 1.00 96.56 164 GLU A C 1
ATOM 1274 O O . GLU A 1 164 ? -4.144 -11.220 17.661 1.00 96.56 164 GLU A O 1
ATOM 1279 N N . MET A 1 165 ? -2.404 -10.150 16.748 1.00 96.44 165 MET A N 1
ATOM 1280 C CA . MET A 1 165 ? -3.042 -8.831 16.808 1.00 96.44 165 MET A CA 1
ATOM 1281 C C . MET A 1 165 ? -4.337 -8.780 15.979 1.00 96.44 165 MET A C 1
ATOM 1283 O O . MET A 1 165 ? -5.323 -8.189 16.413 1.00 96.44 165 MET A O 1
ATOM 1287 N N . VAL A 1 166 ? -4.355 -9.381 14.785 1.00 97.50 166 VAL A N 1
ATOM 1288 C CA . VAL A 1 166 ? -5.560 -9.419 13.938 1.00 97.50 166 VAL A CA 1
ATOM 1289 C C . VAL A 1 166 ? -6.659 -10.267 14.571 1.00 97.50 166 VAL A C 1
ATOM 1291 O O . VAL A 1 166 ? -7.821 -9.876 14.519 1.00 97.50 166 VAL A O 1
ATOM 1294 N N . GLU A 1 167 ? -6.306 -11.396 15.181 1.00 96.69 1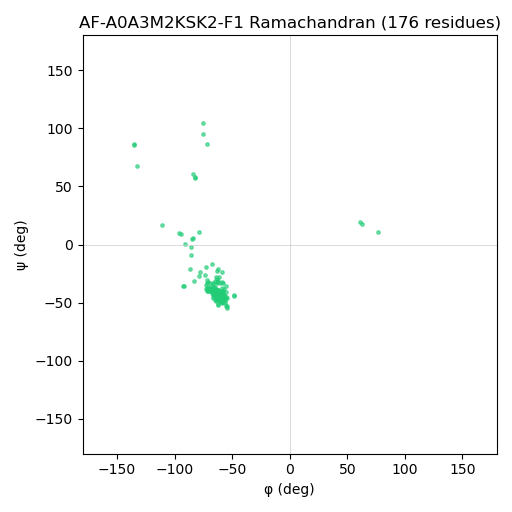67 GLU A N 1
ATOM 1295 C CA . GLU A 1 167 ? -7.252 -12.276 15.875 1.00 96.69 167 GLU A CA 1
ATOM 1296 C C . GLU A 1 167 ? -7.909 -11.559 17.057 1.00 96.69 167 GLU A C 1
ATOM 1298 O O . GLU A 1 167 ? -9.134 -11.522 17.133 1.00 96.69 167 GLU A O 1
ATOM 1303 N N . GLN A 1 168 ? -7.124 -10.863 17.884 1.00 96.25 168 GLN A N 1
ATOM 1304 C CA . GLN A 1 168 ? -7.650 -10.042 18.981 1.00 96.25 168 GLN A CA 1
ATOM 1305 C C . GLN A 1 168 ? -8.599 -8.943 18.483 1.00 96.25 168 GLN A C 1
ATOM 1307 O O . GLN A 1 168 ? -9.658 -8.718 19.067 1.00 96.25 168 GLN A O 1
ATOM 1312 N N . LEU A 1 169 ? -8.256 -8.258 17.386 1.00 94.88 169 LEU A N 1
ATOM 1313 C CA . LEU A 1 169 ? -9.129 -7.233 16.804 1.00 94.88 169 LEU A CA 1
ATOM 1314 C C . LEU A 1 169 ? -10.441 -7.828 16.275 1.00 94.88 169 LEU A C 1
ATOM 1316 O O . LEU A 1 169 ? -11.497 -7.225 16.445 1.00 94.88 169 LEU A O 1
ATOM 1320 N N . LEU A 1 170 ? -10.395 -9.005 15.648 1.00 95.44 170 LEU A N 1
ATOM 1321 C CA . LEU A 1 170 ? -11.592 -9.698 15.169 1.00 95.44 170 LEU A CA 1
ATOM 1322 C C . LEU A 1 170 ? -12.488 -10.165 16.321 1.00 95.44 170 LEU A C 1
ATOM 1324 O O . LEU A 1 170 ? -13.707 -10.049 16.216 1.00 95.44 170 LEU A O 1
ATOM 1328 N N . GLU A 1 171 ? -11.903 -10.653 17.415 1.00 94.62 171 GLU A N 1
ATOM 1329 C CA . GLU A 1 171 ? -12.636 -11.026 18.629 1.00 94.62 171 GLU A CA 1
ATOM 1330 C C . GLU A 1 171 ? -13.342 -9.821 19.252 1.00 94.62 171 GLU A C 1
ATOM 1332 O O . GLU A 1 171 ? -14.529 -9.905 19.559 1.00 94.62 171 GLU A O 1
ATOM 1337 N N . LEU A 1 172 ? -12.651 -8.682 19.368 1.00 92.31 172 LEU A N 1
ATOM 1338 C CA . LEU A 1 172 ? -13.240 -7.444 19.884 1.00 92.31 172 LEU A CA 1
ATOM 1339 C C . LEU A 1 172 ? -14.437 -6.986 19.042 1.00 92.31 172 LEU A C 1
ATOM 1341 O O . LEU A 1 172 ? -15.463 -6.610 19.594 1.00 92.31 172 LEU A O 1
ATOM 1345 N N . LEU A 1 173 ? -14.336 -7.064 17.713 1.00 89.38 173 LEU A N 1
ATOM 1346 C CA . LEU A 1 173 ? -15.428 -6.678 16.813 1.00 89.38 173 LEU A CA 1
ATOM 1347 C C . LEU A 1 173 ? -16.589 -7.684 16.789 1.00 89.38 173 LEU A C 1
ATOM 1349 O O . LEU A 1 173 ? -17.713 -7.313 16.460 1.00 89.38 173 LEU A O 1
ATOM 1353 N N . GLY A 1 174 ? -16.323 -8.958 17.090 1.00 77.75 174 GLY A N 1
ATOM 1354 C CA . GLY A 1 174 ? -17.336 -10.014 17.166 1.00 77.75 174 GLY A CA 1
ATOM 1355 C C . GLY A 1 174 ? -18.016 -10.134 18.535 1.00 77.75 174 GLY A C 1
ATOM 1356 O O . GLY A 1 174 ? -19.113 -10.685 18.615 1.00 77.75 174 GLY A O 1
ATOM 1357 N N . GLY A 1 175 ? -17.382 -9.627 19.596 1.00 60.00 175 GLY A N 1
ATOM 1358 C CA . GLY A 1 175 ? -17.862 -9.692 20.979 1.00 60.00 175 GLY A CA 1
ATOM 1359 C C . GLY A 1 175 ? -19.042 -8.768 21.298 1.00 60.00 175 GLY A C 1
ATOM 1360 O O . GLY A 1 175 ? -19.780 -9.053 22.233 1.00 60.00 175 GLY A O 1
ATOM 1361 N N . ASP A 1 176 ? -19.285 -7.732 20.490 1.00 50.38 176 ASP A N 1
ATOM 1362 C CA . ASP A 1 176 ? -20.398 -6.779 20.667 1.00 50.38 176 ASP A CA 1
ATOM 1363 C C . ASP A 1 176 ? -21.770 -7.321 20.187 1.00 50.38 176 ASP A C 1
ATOM 1365 O O . ASP A 1 176 ? -22.744 -6.574 20.075 1.00 50.38 176 ASP A O 1
ATOM 1369 N N . ALA A 1 177 ? -21.865 -8.623 19.883 1.00 40.84 177 ALA A N 1
ATOM 1370 C CA . ALA A 1 177 ? -23.074 -9.292 19.386 1.00 40.84 177 ALA A CA 1
ATOM 1371 C C . ALA A 1 177 ? -23.721 -10.287 20.380 1.00 40.84 177 ALA A C 1
ATOM 1373 O O . ALA A 1 177 ? -24.535 -11.116 19.960 1.00 40.84 177 ALA A O 1
ATOM 1374 N N . GLN A 1 178 ? -23.388 -10.225 21.675 1.00 33.22 178 GLN A N 1
ATOM 1375 C CA . GLN A 1 178 ? -24.007 -11.030 22.745 1.00 33.22 178 GLN A CA 1
ATOM 1376 C C . GLN A 1 178 ? -24.603 -10.148 23.841 1.00 33.22 178 GLN A C 1
ATOM 1378 O O . GLN A 1 178 ? -25.682 -10.529 24.350 1.00 33.22 178 GLN A O 1
#

Nearest PDB structures (foldseek):
  3zgq-assembly1_A  TM=3.948E-01  e=9.898E-03  Homo sapiens
  4hoq-assembly1_A  TM=3.713E-01  e=7.489E-03  Homo sapiens
  7qdz-assembly1_B  TM=4.367E-01  e=3.812E-02  Homo sapiens
  7b6z-assembly1_A  TM=5.584E-01  e=3.897E-01  Drosophila melanogaster
  8qag-assembly2_B  TM=5.829E-01  e=1.647E+00  synthetic construct